Protein AF-A0A7D3WYS9-F1 (afdb_monomer_lite)

Structure (mmCIF, N/CA/C/O backbone):
data_AF-A0A7D3WYS9-F1
#
_entry.id   AF-A0A7D3WYS9-F1
#
loop_
_atom_site.group_PDB
_atom_site.id
_atom_site.type_symbol
_atom_site.label_atom_id
_atom_site.label_alt_id
_atom_site.label_comp_id
_atom_site.label_asym_id
_atom_site.label_entity_id
_atom_site.label_seq_id
_atom_site.pdbx_PDB_ins_code
_atom_site.Cartn_x
_atom_site.Cartn_y
_atom_site.Cartn_z
_atom_site.occupancy
_atom_site.B_iso_or_equiv
_atom_site.auth_seq_id
_atom_site.auth_comp_id
_atom_si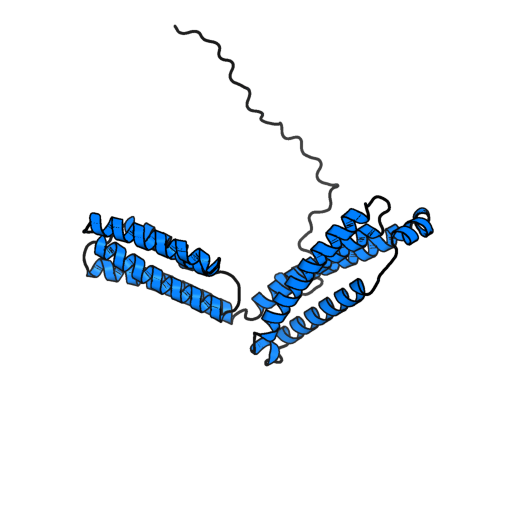te.auth_asym_id
_atom_site.auth_atom_id
_atom_site.pdbx_PDB_model_num
ATOM 1 N N . MET A 1 1 ? 15.168 8.938 -14.460 1.00 71.38 1 MET A N 1
ATOM 2 C CA . MET A 1 1 ? 13.849 9.601 -14.540 1.00 71.38 1 MET A CA 1
ATOM 3 C C . MET A 1 1 ? 12.750 8.656 -15.018 1.00 71.38 1 MET A C 1
ATOM 5 O O . MET A 1 1 ? 11.828 8.431 -14.257 1.00 71.38 1 MET A O 1
ATOM 9 N N . CYS A 1 2 ? 12.819 8.039 -16.205 1.00 79.25 2 CYS A N 1
ATOM 10 C CA . CYS A 1 2 ? 11.715 7.176 -16.672 1.00 79.25 2 CYS A CA 1
ATOM 11 C C . CYS A 1 2 ? 11.430 5.986 -15.733 1.00 79.25 2 CYS A C 1
ATOM 13 O O . CYS A 1 2 ? 10.288 5.744 -15.367 1.00 79.25 2 CYS A O 1
ATOM 15 N N . LEU A 1 3 ? 12.470 5.301 -15.251 1.00 84.12 3 LEU A N 1
ATOM 16 C CA . LEU A 1 3 ? 12.308 4.133 -14.373 1.00 84.12 3 LEU A CA 1
ATOM 17 C C . LEU A 1 3 ? 11.812 4.442 -12.955 1.00 84.12 3 LEU A C 1
ATOM 19 O O . LEU A 1 3 ? 11.277 3.549 -12.304 1.00 84.12 3 LEU A O 1
ATOM 23 N N . SER A 1 4 ? 11.932 5.684 -12.476 1.00 83.31 4 SER A N 1
ATOM 24 C CA . SER A 1 4 ? 11.377 6.041 -11.164 1.00 83.31 4 SER A CA 1
ATOM 25 C C . SER A 1 4 ? 9.852 6.138 -11.187 1.00 83.31 4 SER A C 1
ATOM 27 O O . SER A 1 4 ? 9.223 5.942 -10.158 1.00 83.31 4 SER A O 1
ATOM 29 N N . VAL A 1 5 ? 9.241 6.374 -12.356 1.00 83.06 5 VAL A N 1
ATOM 30 C CA . VAL A 1 5 ? 7.772 6.374 -12.523 1.00 83.06 5 VAL A CA 1
ATOM 31 C C . VAL A 1 5 ? 7.192 4.967 -12.347 1.00 83.06 5 VAL A C 1
ATOM 33 O O . VAL A 1 5 ? 6.062 4.793 -11.902 1.00 83.06 5 VAL A O 1
ATOM 36 N N . THR A 1 6 ? 7.984 3.947 -12.669 1.00 82.75 6 THR A N 1
ATOM 37 C CA . THR A 1 6 ? 7.587 2.536 -12.580 1.00 82.75 6 THR A CA 1
ATOM 38 C C . THR A 1 6 ? 7.886 1.905 -11.233 1.00 82.75 6 THR A C 1
ATOM 40 O O . THR A 1 6 ? 7.489 0.764 -10.982 1.00 82.75 6 THR A O 1
ATOM 43 N N . ASP A 1 7 ? 8.571 2.641 -10.357 1.00 81.06 7 ASP A N 1
ATOM 44 C CA . ASP A 1 7 ? 9.007 2.153 -9.059 1.00 81.06 7 ASP A CA 1
ATOM 45 C C . ASP A 1 7 ? 7.862 2.163 -8.040 1.00 81.06 7 ASP A C 1
ATOM 47 O O . ASP A 1 7 ? 7.784 2.993 -7.138 1.00 81.06 7 ASP A O 1
ATOM 51 N N . THR A 1 8 ? 6.925 1.233 -8.219 1.00 75.56 8 THR A N 1
ATOM 52 C CA . THR A 1 8 ? 5.799 1.044 -7.299 1.00 75.56 8 THR A CA 1
ATOM 53 C C . THR A 1 8 ? 6.162 0.058 -6.184 1.00 75.56 8 THR A C 1
ATOM 55 O O . THR A 1 8 ? 6.783 -0.980 -6.454 1.00 75.56 8 THR A O 1
ATOM 58 N N . PRO A 1 9 ? 5.768 0.331 -4.925 1.00 63.38 9 PRO A N 1
ATOM 59 C CA . PRO A 1 9 ? 6.037 -0.569 -3.810 1.00 63.38 9 PRO A CA 1
ATOM 60 C C . PRO A 1 9 ? 5.310 -1.913 -3.983 1.00 63.38 9 PRO A C 1
ATOM 62 O O . PRO A 1 9 ? 4.203 -1.988 -4.528 1.00 63.38 9 PRO A O 1
ATOM 65 N N . GLY A 1 10 ? 5.950 -2.998 -3.539 1.00 63.25 10 GLY A N 1
ATOM 66 C CA . GLY A 1 10 ? 5.383 -4.348 -3.533 1.00 63.25 10 GLY A CA 1
ATOM 67 C C . GLY A 1 10 ? 6.422 -5.471 -3.587 1.00 63.25 10 GLY A C 1
ATOM 68 O O . GLY A 1 10 ? 7.614 -5.215 -3.399 1.00 63.25 10 GLY A O 1
ATOM 69 N N . PRO A 1 11 ? 5.992 -6.723 -3.849 1.00 64.44 11 PRO A N 1
ATOM 70 C CA . PRO A 1 11 ? 6.875 -7.885 -3.834 1.00 64.44 11 PRO A CA 1
ATOM 71 C C . PRO A 1 11 ? 8.074 -7.718 -4.777 1.00 64.44 11 PRO A C 1
ATOM 73 O O . PRO A 1 11 ? 7.907 -7.367 -5.950 1.00 64.44 11 PRO A O 1
ATOM 76 N N . LEU A 1 12 ? 9.277 -8.028 -4.281 1.00 66.25 12 LEU A N 1
ATOM 77 C CA . LEU A 1 12 ? 10.551 -7.768 -4.971 1.00 66.25 12 LEU A CA 1
ATOM 78 C C . LEU A 1 12 ? 10.608 -8.354 -6.391 1.00 66.25 12 LEU A C 1
ATOM 80 O O . LEU A 1 12 ? 11.158 -7.723 -7.293 1.00 66.25 12 LEU A O 1
ATOM 84 N N . LEU A 1 13 ? 10.012 -9.532 -6.611 1.00 69.94 13 LEU A N 1
ATOM 85 C CA . LEU A 1 13 ? 10.003 -10.190 -7.921 1.00 69.94 13 LEU A CA 1
ATOM 86 C C . LEU A 1 13 ? 9.211 -9.385 -8.965 1.00 69.94 13 LEU A C 1
ATOM 88 O O . LEU A 1 13 ? 9.696 -9.149 -10.070 1.00 69.94 13 LEU A O 1
ATOM 92 N N . HIS A 1 14 ? 8.015 -8.924 -8.597 1.00 75.38 14 HIS A N 1
ATOM 93 C CA . HIS A 1 14 ? 7.145 -8.151 -9.484 1.00 75.38 14 HIS A CA 1
ATOM 94 C C . HIS A 1 14 ? 7.719 -6.755 -9.743 1.00 75.38 14 HIS A C 1
ATOM 96 O O . HIS A 1 14 ? 7.689 -6.286 -10.879 1.00 75.38 14 HIS A O 1
ATOM 102 N N . ARG A 1 15 ? 8.313 -6.130 -8.717 1.00 80.38 15 ARG A N 1
ATOM 103 C CA . ARG A 1 15 ? 9.035 -4.856 -8.844 1.00 80.38 15 ARG A CA 1
ATOM 104 C C . ARG A 1 15 ? 10.208 -4.975 -9.822 1.00 80.38 15 ARG A C 1
ATOM 106 O O . ARG A 1 15 ? 10.327 -4.169 -10.739 1.00 80.38 15 ARG A O 1
ATOM 113 N N . ARG A 1 16 ? 11.033 -6.022 -9.684 1.00 82.88 16 ARG A N 1
ATOM 114 C CA . ARG A 1 16 ? 12.160 -6.287 -10.595 1.00 82.88 16 ARG A CA 1
ATOM 115 C C . ARG A 1 16 ? 11.689 -6.502 -12.031 1.00 82.88 16 ARG A C 1
ATOM 117 O O . ARG A 1 16 ? 12.270 -5.924 -12.943 1.00 82.88 16 ARG A O 1
ATOM 124 N N . ASN A 1 17 ? 10.655 -7.318 -12.233 1.00 86.50 17 ASN A N 1
ATOM 125 C CA . ASN A 1 17 ? 10.152 -7.618 -13.571 1.00 86.50 17 ASN A CA 1
ATOM 126 C C . ASN A 1 17 ? 9.570 -6.367 -14.251 1.00 86.50 17 ASN A C 1
ATOM 128 O O . ASN A 1 17 ? 9.851 -6.142 -15.423 1.00 86.50 17 ASN A O 1
ATOM 132 N N . GLY A 1 18 ? 8.839 -5.520 -13.517 1.00 86.81 18 GLY A N 1
ATOM 133 C CA . GLY A 1 18 ? 8.328 -4.247 -14.038 1.00 86.81 18 GLY A CA 1
ATOM 134 C C . GLY A 1 18 ? 9.442 -3.272 -14.429 1.00 86.81 18 GLY A C 1
ATOM 135 O O . GLY A 1 18 ? 9.420 -2.716 -15.527 1.00 86.81 18 GLY A O 1
ATOM 136 N N . LEU A 1 19 ? 10.466 -3.115 -13.583 1.00 89.62 19 LEU A N 1
ATOM 137 C CA . LEU A 1 19 ? 11.618 -2.258 -13.887 1.00 89.62 19 LEU A CA 1
ATOM 138 C C . LEU A 1 19 ? 12.425 -2.779 -15.089 1.00 89.62 19 LEU A C 1
ATOM 140 O O . LEU A 1 19 ? 12.815 -1.993 -15.949 1.00 89.62 19 LEU A O 1
ATOM 144 N N . LEU A 1 20 ? 12.636 -4.096 -15.194 1.00 90.56 20 LEU A N 1
ATOM 145 C CA . LEU A 1 20 ? 13.302 -4.706 -16.351 1.00 90.56 20 LEU A CA 1
ATOM 146 C C . LEU A 1 20 ? 12.496 -4.519 -17.640 1.00 90.56 20 LEU A C 1
ATOM 148 O O . LEU A 1 20 ? 13.064 -4.124 -18.656 1.00 90.56 20 LEU A O 1
ATOM 152 N N . ALA A 1 21 ? 11.181 -4.751 -17.599 1.00 90.88 21 ALA A N 1
ATOM 153 C CA . ALA A 1 21 ? 10.304 -4.540 -18.748 1.00 90.88 21 ALA A CA 1
ATOM 154 C C . ALA A 1 21 ? 10.347 -3.079 -19.222 1.00 90.88 21 ALA A C 1
ATOM 156 O O . ALA A 1 21 ? 10.492 -2.820 -20.413 1.00 90.88 21 ALA A O 1
ATOM 157 N N . THR A 1 22 ? 10.313 -2.128 -18.287 1.00 91.56 22 THR A N 1
ATOM 158 C CA . THR A 1 22 ? 10.433 -0.692 -18.585 1.00 91.56 22 THR A CA 1
ATOM 159 C C . THR A 1 22 ? 11.770 -0.354 -19.220 1.00 91.56 22 THR A C 1
ATOM 161 O O . THR A 1 22 ? 11.815 0.391 -20.192 1.00 91.56 22 THR A O 1
ATOM 164 N N . LEU A 1 23 ? 12.867 -0.902 -18.695 1.00 92.88 23 LEU A N 1
ATOM 165 C CA . LEU A 1 23 ? 14.201 -0.662 -19.234 1.00 92.88 23 LEU A CA 1
ATOM 166 C C . LEU A 1 23 ? 14.299 -1.123 -20.695 1.00 92.88 23 LEU A C 1
ATOM 168 O O . LEU A 1 23 ? 14.790 -0.379 -21.544 1.00 92.88 23 LEU A O 1
ATOM 172 N N . VAL A 1 24 ? 13.786 -2.322 -20.986 1.00 93.62 24 VAL A N 1
ATOM 173 C CA . VAL A 1 24 ? 13.759 -2.886 -22.342 1.00 93.62 24 VAL A CA 1
ATOM 174 C C . VAL A 1 24 ? 12.861 -2.059 -23.260 1.00 93.62 24 VAL A C 1
ATOM 176 O O . VAL A 1 24 ? 13.280 -1.705 -24.358 1.00 93.62 24 VAL A O 1
ATOM 179 N N . LEU A 1 25 ? 11.654 -1.702 -22.816 1.00 93.06 25 LEU A N 1
ATOM 180 C CA . LEU A 1 25 ? 10.710 -0.927 -23.622 1.00 93.06 25 LEU A CA 1
ATOM 181 C C . LEU A 1 25 ? 11.201 0.496 -23.899 1.00 93.06 25 LEU A C 1
ATOM 183 O O . LEU A 1 25 ? 11.079 0.958 -25.028 1.00 93.06 25 LEU A O 1
ATOM 187 N N . VAL A 1 26 ? 11.816 1.172 -22.926 1.00 91.94 26 VAL A N 1
ATOM 188 C CA . VAL A 1 26 ? 12.449 2.486 -23.131 1.00 91.94 26 VAL A CA 1
ATOM 189 C C . VAL A 1 26 ? 13.604 2.373 -24.125 1.00 91.94 26 VAL A C 1
ATOM 191 O O . VAL A 1 26 ? 13.707 3.192 -25.037 1.00 91.94 26 VAL A O 1
ATOM 194 N N . PHE A 1 27 ? 14.461 1.357 -23.999 1.00 92.50 27 PHE A N 1
ATOM 195 C CA . PHE A 1 27 ? 15.561 1.146 -24.942 1.00 92.50 27 PHE A CA 1
ATOM 196 C C . PHE A 1 27 ? 15.045 0.919 -26.369 1.00 92.50 27 PHE A C 1
ATOM 198 O O . PHE A 1 27 ? 15.462 1.618 -27.289 1.00 92.50 27 PHE A O 1
ATOM 205 N N . LEU A 1 28 ? 14.091 0.002 -26.547 1.00 93.44 28 LEU A N 1
ATOM 206 C CA . LEU A 1 28 ? 13.502 -0.298 -27.853 1.00 93.44 28 LEU A CA 1
ATOM 207 C C . LEU A 1 28 ? 12.729 0.894 -28.421 1.00 93.44 28 LEU A C 1
ATOM 209 O O . LEU A 1 28 ? 12.886 1.217 -29.593 1.00 93.44 28 LEU A O 1
ATOM 213 N N . GLY A 1 29 ? 11.930 1.570 -27.595 1.00 91.31 29 GLY A N 1
ATOM 214 C CA . GLY A 1 29 ? 11.143 2.732 -27.991 1.00 91.31 29 GLY A CA 1
ATOM 215 C C . GLY A 1 29 ? 12.026 3.879 -28.470 1.00 91.31 29 GLY A C 1
ATOM 216 O O . GLY A 1 29 ? 11.778 4.425 -29.538 1.00 91.31 29 GLY A O 1
ATOM 217 N N . THR A 1 30 ? 13.092 4.201 -27.733 1.00 90.69 30 THR A N 1
ATOM 218 C CA . THR A 1 30 ? 14.031 5.274 -28.108 1.00 90.69 30 THR A CA 1
ATOM 219 C C . THR A 1 30 ? 14.892 4.911 -29.317 1.00 90.69 30 THR A C 1
ATOM 221 O O . THR A 1 30 ? 15.172 5.778 -30.145 1.00 90.69 30 THR A O 1
ATOM 224 N N . LEU A 1 31 ? 15.286 3.641 -29.458 1.00 91.38 31 LEU A N 1
ATOM 225 C CA . LEU A 1 31 ? 16.009 3.151 -30.632 1.00 91.38 31 LEU A CA 1
ATOM 226 C C . LEU A 1 31 ? 15.131 3.236 -31.887 1.00 91.38 31 LEU A C 1
ATOM 228 O O . LEU A 1 31 ? 15.566 3.749 -32.916 1.00 91.38 31 LEU A O 1
ATOM 232 N N . LEU A 1 32 ? 13.880 2.779 -31.785 1.00 91.25 32 LEU A N 1
ATOM 233 C CA . LEU A 1 32 ? 12.919 2.777 -32.881 1.00 91.25 32 LEU A CA 1
ATOM 234 C C . LEU A 1 32 ? 12.551 4.206 -33.301 1.00 91.25 32 LEU A C 1
ATOM 236 O O . LEU A 1 32 ? 12.623 4.526 -34.484 1.00 91.25 32 LEU A O 1
ATOM 240 N N . THR A 1 33 ? 12.231 5.099 -32.359 1.00 89.75 33 THR A N 1
ATOM 241 C CA . THR A 1 33 ? 11.913 6.499 -32.693 1.00 89.75 33 THR A CA 1
ATOM 242 C C . THR A 1 33 ? 13.098 7.234 -33.300 1.00 89.75 33 THR A C 1
ATOM 244 O O . THR A 1 33 ? 12.918 7.968 -34.269 1.00 89.75 33 THR A O 1
ATOM 247 N N . SER A 1 34 ? 14.310 7.012 -32.788 1.00 88.12 34 SER A N 1
ATOM 248 C CA . SER A 1 34 ? 15.524 7.618 -33.345 1.00 88.12 34 SER A CA 1
ATOM 249 C C . SER A 1 34 ? 15.842 7.086 -34.742 1.00 88.12 34 SER A C 1
ATOM 251 O O . SER A 1 34 ? 16.278 7.846 -35.603 1.00 88.12 34 SER A O 1
ATOM 253 N N . TRP A 1 35 ? 15.598 5.797 -34.998 1.00 88.69 35 TRP A N 1
ATOM 254 C CA . TRP A 1 35 ? 15.808 5.205 -36.318 1.00 88.69 35 TRP A CA 1
ATOM 255 C C . TRP A 1 35 ? 14.795 5.709 -37.351 1.00 88.69 35 TRP A C 1
ATOM 257 O O . TRP A 1 35 ? 15.167 5.975 -38.492 1.00 88.69 35 TRP A O 1
ATOM 267 N N . LEU A 1 36 ? 13.536 5.905 -36.948 1.00 90.00 36 LEU A N 1
ATOM 268 C CA . LEU A 1 36 ? 12.490 6.454 -37.812 1.00 90.00 36 LEU A CA 1
ATOM 269 C C . LEU A 1 36 ? 12.520 7.985 -37.922 1.00 90.00 36 LEU A C 1
ATOM 271 O O . LEU A 1 36 ? 11.830 8.531 -38.783 1.00 90.00 36 LEU A O 1
ATOM 275 N N . ALA A 1 37 ? 13.324 8.684 -37.114 1.00 86.00 37 ALA A N 1
ATOM 276 C CA . ALA A 1 37 ? 13.418 10.146 -37.108 1.00 86.00 37 ALA A CA 1
ATOM 277 C C . ALA A 1 37 ? 13.627 10.793 -38.501 1.00 86.00 37 ALA A C 1
ATOM 279 O O . ALA A 1 37 ? 13.010 11.830 -38.761 1.00 86.00 37 ALA A O 1
ATOM 280 N N . PRO A 1 38 ? 14.410 10.209 -39.436 1.00 86.44 38 PRO A N 1
ATOM 281 C CA . PRO A 1 38 ? 14.555 10.747 -40.792 1.00 86.44 38 PRO A CA 1
ATOM 282 C C . PRO A 1 38 ? 13.271 10.671 -41.641 1.00 86.44 38 PRO A C 1
ATOM 284 O O . PRO A 1 38 ? 13.095 11.460 -42.570 1.00 86.44 38 PRO A O 1
ATOM 287 N N . HIS A 1 39 ? 12.358 9.741 -41.342 1.00 89.31 39 HIS A N 1
ATOM 288 C CA . HIS A 1 39 ? 11.169 9.441 -42.144 1.00 89.31 39 HIS A CA 1
ATOM 289 C C . HIS A 1 39 ? 9.881 9.914 -41.450 1.00 89.31 39 HIS A C 1
ATOM 291 O O . HIS A 1 39 ? 9.192 9.143 -40.787 1.00 89.31 39 HIS A O 1
ATOM 297 N N . ARG A 1 40 ? 9.507 11.184 -41.656 1.00 88.44 40 ARG A N 1
ATOM 298 C CA . ARG A 1 40 ? 8.373 11.851 -40.971 1.00 88.44 40 ARG A CA 1
ATOM 299 C C . ARG A 1 40 ? 7.042 11.091 -40.997 1.00 88.44 40 ARG A C 1
ATOM 301 O O . ARG A 1 40 ? 6.361 11.054 -39.978 1.00 88.44 40 ARG A O 1
ATOM 308 N N . PHE A 1 41 ? 6.679 10.476 -42.123 1.00 93.06 41 PHE A N 1
ATOM 309 C CA . PHE A 1 41 ? 5.428 9.715 -42.228 1.00 93.06 41 PHE A CA 1
ATOM 310 C C . PHE A 1 41 ? 5.444 8.458 -41.345 1.00 93.06 41 PHE A C 1
ATOM 312 O O . PHE A 1 41 ? 4.558 8.263 -40.513 1.00 93.06 41 PHE A O 1
ATOM 319 N N . TRP A 1 42 ? 6.494 7.641 -41.471 1.00 91.62 42 TRP A N 1
ATOM 320 C CA . TRP A 1 42 ? 6.666 6.425 -40.675 1.00 91.62 42 TRP A CA 1
ATOM 321 C C . TRP A 1 42 ? 6.823 6.728 -39.185 1.00 91.62 42 TRP A C 1
ATOM 323 O O . TRP A 1 42 ? 6.278 6.005 -38.354 1.00 91.62 42 TRP A O 1
ATOM 333 N N . LEU A 1 43 ? 7.514 7.817 -38.842 1.00 90.81 43 LEU A N 1
ATOM 334 C CA . LEU A 1 43 ? 7.656 8.282 -37.466 1.00 90.81 43 LEU A CA 1
ATOM 335 C C . LEU A 1 43 ? 6.296 8.604 -36.836 1.00 90.81 43 LEU A C 1
ATOM 337 O O . LEU A 1 43 ? 6.025 8.158 -35.725 1.00 90.81 43 LEU A O 1
ATOM 341 N N . GLY A 1 44 ? 5.431 9.336 -37.547 1.00 91.81 44 GLY A N 1
ATOM 342 C CA . GLY A 1 44 ? 4.081 9.648 -37.074 1.00 91.81 44 GLY A CA 1
ATOM 343 C C . GLY A 1 44 ? 3.254 8.387 -36.825 1.00 91.81 44 GLY A C 1
ATOM 344 O O . GLY A 1 44 ? 2.666 8.235 -35.755 1.00 91.81 44 GLY A O 1
ATOM 345 N N . LEU A 1 45 ? 3.288 7.438 -37.767 1.00 94.44 45 LEU A N 1
ATOM 346 C CA . LEU A 1 45 ? 2.590 6.159 -37.625 1.00 94.44 45 LEU A CA 1
ATOM 347 C C . LEU A 1 45 ? 3.108 5.351 -36.425 1.00 94.44 45 LEU A C 1
ATOM 349 O O . LEU A 1 45 ? 2.314 4.826 -35.645 1.00 94.44 45 LEU A O 1
ATOM 353 N N . ALA A 1 46 ? 4.429 5.290 -36.244 1.00 92.56 46 ALA A N 1
ATOM 354 C CA . ALA A 1 46 ? 5.046 4.600 -35.118 1.00 92.56 46 ALA A CA 1
ATOM 355 C C . ALA A 1 46 ? 4.698 5.258 -33.777 1.00 92.56 46 ALA A C 1
ATOM 357 O O . ALA A 1 46 ? 4.374 4.549 -32.829 1.00 92.56 46 ALA A O 1
ATOM 358 N N . ILE A 1 47 ? 4.699 6.592 -33.687 1.00 93.38 47 ILE A N 1
ATOM 359 C CA . ILE A 1 47 ? 4.292 7.307 -32.469 1.00 93.38 47 ILE A CA 1
ATOM 360 C C . ILE A 1 47 ? 2.824 7.021 -32.149 1.00 93.38 47 ILE A C 1
ATOM 362 O O . ILE A 1 47 ? 2.522 6.718 -30.996 1.00 93.38 47 ILE A O 1
ATOM 366 N N . CYS A 1 48 ? 1.922 7.062 -33.134 1.00 94.94 48 CYS A N 1
ATOM 367 C CA . CYS A 1 48 ? 0.509 6.743 -32.922 1.00 94.94 48 CYS A CA 1
ATOM 368 C C . CYS A 1 48 ? 0.322 5.300 -32.435 1.00 94.94 48 CYS A C 1
ATOM 370 O O . CYS A 1 48 ? -0.349 5.077 -31.428 1.00 94.94 48 CYS A O 1
ATOM 372 N N . GLY A 1 49 ? 0.953 4.333 -33.108 1.00 95.31 49 GLY A N 1
ATOM 373 C CA . GLY A 1 49 ? 0.855 2.915 -32.758 1.00 95.31 49 GLY A CA 1
ATOM 374 C C . GLY A 1 49 ? 1.449 2.594 -31.385 1.00 95.31 49 GLY A C 1
ATOM 375 O O . GLY A 1 49 ? 0.806 1.931 -30.572 1.00 95.31 49 GLY A O 1
ATOM 376 N N . LEU A 1 50 ? 2.647 3.106 -31.089 1.00 94.50 50 LEU A N 1
ATOM 377 C CA . LEU A 1 50 ? 3.309 2.907 -29.798 1.00 94.50 50 LEU A CA 1
ATOM 378 C C . LEU A 1 50 ? 2.582 3.632 -28.668 1.00 94.50 50 LEU A C 1
ATOM 380 O O . LEU A 1 50 ? 2.437 3.053 -27.600 1.00 94.50 50 LEU A O 1
ATOM 384 N N . SER A 1 51 ? 2.082 4.852 -28.888 1.00 94.56 51 SER A N 1
ATOM 385 C CA . SER A 1 51 ? 1.283 5.569 -27.882 1.00 94.56 51 SER A CA 1
ATOM 386 C C . SER A 1 51 ? 0.023 4.796 -27.534 1.00 94.56 51 SER A C 1
ATOM 388 O O . SER A 1 51 ? -0.221 4.529 -26.363 1.00 94.56 51 SER A O 1
ATOM 390 N N . PHE A 1 52 ? -0.723 4.346 -28.542 1.00 96.31 52 PHE A N 1
ATOM 391 C CA . PHE A 1 52 ? -1.911 3.531 -28.322 1.00 96.31 52 PHE A CA 1
ATOM 392 C C . PHE A 1 52 ? -1.587 2.224 -27.580 1.00 96.31 52 PHE A C 1
ATOM 394 O O . PHE A 1 52 ? -2.210 1.919 -26.562 1.00 96.31 52 PHE A O 1
ATOM 401 N N . GLY A 1 53 ? -0.576 1.479 -28.040 1.00 95.31 53 GLY A N 1
ATOM 402 C CA . GLY A 1 53 ? -0.181 0.205 -27.436 1.00 95.31 53 GLY A CA 1
ATOM 403 C C . GLY A 1 53 ? 0.344 0.346 -26.003 1.00 95.31 53 GLY A C 1
ATOM 404 O O . GLY A 1 53 ? -0.035 -0.428 -25.126 1.00 95.31 53 GLY A O 1
ATOM 405 N N . LEU A 1 54 ? 1.174 1.358 -25.739 1.00 93.56 54 LEU A N 1
ATOM 406 C CA . LEU A 1 54 ? 1.726 1.617 -24.409 1.00 93.56 54 LEU A CA 1
ATOM 407 C C . LEU A 1 54 ? 0.658 2.139 -23.442 1.00 93.56 54 LEU A C 1
ATOM 409 O O . LEU A 1 54 ? 0.697 1.786 -22.268 1.00 93.56 54 LEU A O 1
ATOM 413 N N . THR A 1 55 ? -0.326 2.917 -23.902 1.00 94.50 55 THR A N 1
ATOM 414 C CA . THR A 1 55 ? -1.468 3.318 -23.063 1.00 94.50 55 THR A CA 1
ATOM 415 C C . THR A 1 55 ? -2.402 2.141 -22.769 1.00 94.50 55 THR A C 1
ATOM 417 O O . THR A 1 55 ? -2.903 2.032 -21.649 1.00 94.50 55 THR A O 1
ATOM 420 N N . MET A 1 56 ? -2.576 1.206 -23.711 1.00 95.56 56 MET A N 1
ATOM 421 C CA . MET A 1 56 ? -3.336 -0.033 -23.485 1.00 95.56 56 MET A CA 1
ATOM 422 C C . MET A 1 56 ? -2.752 -0.910 -22.372 1.00 95.56 56 MET A C 1
ATOM 424 O O . MET A 1 56 ? -3.493 -1.680 -21.761 1.00 95.56 56 MET A O 1
ATOM 428 N N . LEU A 1 57 ? -1.467 -0.746 -22.018 1.00 92.19 57 LEU A N 1
ATOM 429 C CA . LEU A 1 57 ? -0.871 -1.463 -20.888 1.00 92.19 57 LEU A CA 1
ATOM 430 C C . LEU A 1 57 ? -1.602 -1.222 -19.557 1.00 92.19 57 LEU A C 1
ATOM 432 O O . LEU A 1 57 ? -1.554 -2.076 -18.673 1.00 92.19 57 LEU A O 1
ATOM 436 N N . LEU A 1 58 ? -2.311 -0.098 -19.418 1.00 92.50 58 LEU A N 1
ATOM 437 C CA . LEU A 1 58 ? -3.084 0.232 -18.221 1.00 92.50 58 LEU A CA 1
ATOM 438 C C . LEU A 1 58 ? -4.201 -0.786 -17.920 1.00 92.50 58 LEU A C 1
ATOM 440 O O . LEU A 1 58 ? -4.552 -0.964 -16.755 1.00 92.50 58 LEU A O 1
ATOM 444 N N . VAL A 1 59 ? -4.717 -1.492 -18.934 1.00 94.88 59 VAL A N 1
ATOM 445 C CA . VAL A 1 59 ? -5.772 -2.513 -18.778 1.00 94.88 59 VAL A CA 1
ATOM 446 C C . VAL A 1 59 ? -5.309 -3.691 -17.914 1.00 94.88 59 VAL A C 1
ATOM 448 O O . VAL A 1 59 ? -6.099 -4.238 -17.151 1.00 94.88 59 VAL A O 1
ATOM 451 N N . TRP A 1 60 ? -4.019 -4.044 -17.952 1.00 88.00 60 TRP A N 1
ATOM 452 C CA . TRP A 1 60 ? -3.442 -5.092 -17.093 1.00 88.00 60 TRP A CA 1
ATOM 453 C C . TRP A 1 60 ? -3.083 -4.598 -15.681 1.00 88.00 60 TRP A C 1
ATOM 455 O O . TRP A 1 60 ? -2.427 -5.303 -14.913 1.00 88.00 60 TRP A O 1
ATOM 465 N N . GLY A 1 61 ? -3.512 -3.386 -15.323 1.00 88.44 61 GLY A N 1
ATOM 466 C CA . GLY A 1 61 ? -3.372 -2.799 -13.998 1.00 88.44 61 GLY A CA 1
ATOM 467 C C . GLY A 1 61 ? -2.396 -1.626 -13.946 1.00 88.44 61 GLY A C 1
ATOM 468 O O . GLY A 1 61 ? -1.592 -1.383 -14.849 1.00 88.44 61 GLY A O 1
ATOM 469 N N . ALA A 1 62 ? -2.433 -0.902 -12.824 1.00 86.00 62 ALA A N 1
ATOM 470 C CA . ALA A 1 62 ? -1.686 0.343 -12.632 1.00 86.00 62 ALA A CA 1
ATOM 471 C C . ALA A 1 62 ? -0.163 0.190 -12.824 1.00 86.00 62 ALA A C 1
ATOM 473 O O . ALA A 1 62 ? 0.497 1.104 -13.316 1.00 86.00 62 ALA A O 1
ATOM 474 N N . ARG A 1 63 ? 0.399 -0.980 -12.483 1.00 85.06 63 ARG A N 1
ATOM 475 C CA . ARG A 1 63 ? 1.828 -1.272 -12.687 1.00 85.06 63 ARG A CA 1
ATOM 476 C C . ARG A 1 63 ? 2.204 -1.400 -14.156 1.00 85.06 63 ARG A C 1
ATOM 478 O O . ARG A 1 63 ? 3.232 -0.876 -14.555 1.00 85.06 63 ARG A O 1
ATOM 485 N N . ALA A 1 64 ? 1.402 -2.096 -14.956 1.00 88.94 64 ALA A N 1
ATOM 486 C CA . ALA A 1 64 ? 1.655 -2.195 -16.390 1.00 88.94 64 ALA A CA 1
ATOM 487 C C . ALA A 1 64 ? 1.445 -0.827 -17.065 1.00 88.94 64 ALA A C 1
ATOM 489 O O . ALA A 1 64 ? 2.249 -0.419 -17.902 1.00 88.94 64 ALA A O 1
ATOM 490 N N . GLY A 1 65 ? 0.448 -0.060 -16.615 1.00 91.62 65 GLY A N 1
ATOM 491 C CA . GLY A 1 65 ? 0.233 1.316 -17.063 1.00 91.62 65 GLY A CA 1
ATOM 492 C C . GLY A 1 65 ? 1.426 2.246 -16.811 1.00 91.62 65 GLY A C 1
ATOM 493 O O . GLY A 1 65 ? 1.810 3.001 -17.703 1.00 91.62 65 GLY A O 1
ATOM 494 N N . SER A 1 66 ? 2.071 2.174 -15.639 1.00 91.19 66 SER A N 1
ATOM 495 C CA . SER A 1 66 ? 3.242 3.017 -15.353 1.00 91.19 66 SER A CA 1
ATOM 496 C C . SER A 1 66 ? 4.436 2.692 -16.258 1.00 91.19 66 SER A C 1
ATOM 498 O O . SER A 1 66 ? 5.156 3.611 -16.655 1.00 91.19 66 SER A O 1
ATOM 500 N N . VAL A 1 67 ? 4.612 1.420 -16.646 1.00 93.25 67 VAL A N 1
ATOM 501 C CA . VAL A 1 67 ? 5.624 0.973 -17.627 1.00 93.25 67 VAL A CA 1
ATOM 502 C C . VAL A 1 67 ? 5.401 1.651 -18.979 1.00 93.25 67 VAL A C 1
ATOM 504 O O . VAL A 1 67 ? 6.347 2.168 -19.585 1.00 93.25 67 VAL A O 1
ATOM 507 N N . GLY A 1 68 ? 4.144 1.703 -19.426 1.00 93.12 68 GLY A N 1
ATOM 508 C CA . GLY A 1 68 ? 3.742 2.410 -20.640 1.00 93.12 68 GLY A CA 1
ATOM 509 C C . GLY A 1 68 ? 4.074 3.900 -20.581 1.00 93.12 68 GLY A C 1
ATOM 510 O O . GLY A 1 68 ? 4.802 4.410 -21.435 1.00 93.12 68 GLY A O 1
ATOM 511 N N . SER A 1 69 ? 3.630 4.587 -19.526 1.00 92.94 69 SER A N 1
ATOM 512 C CA . SER A 1 69 ? 3.872 6.024 -19.327 1.00 92.94 69 SER A CA 1
ATOM 513 C C . SER A 1 69 ? 5.361 6.382 -19.265 1.00 92.94 69 SER A C 1
ATOM 515 O O . SER A 1 69 ? 5.789 7.369 -19.865 1.00 92.94 69 SER A O 1
ATOM 517 N N . ALA A 1 70 ? 6.178 5.571 -18.588 1.00 92.38 70 ALA A N 1
ATOM 518 C CA . ALA A 1 70 ? 7.627 5.763 -18.529 1.00 92.38 70 ALA A CA 1
ATOM 519 C C . ALA A 1 70 ? 8.304 5.602 -19.897 1.00 92.38 70 ALA A C 1
ATOM 521 O O . ALA A 1 70 ? 9.234 6.346 -20.224 1.00 92.38 70 ALA A O 1
ATOM 522 N N . THR A 1 71 ? 7.825 4.652 -20.703 1.00 93.31 71 THR A N 1
ATOM 523 C CA . THR A 1 71 ? 8.317 4.424 -22.067 1.00 93.31 71 THR A CA 1
ATOM 524 C C . THR A 1 71 ? 7.983 5.604 -22.974 1.00 93.31 71 THR A C 1
ATOM 526 O O . THR A 1 71 ? 8.863 6.105 -23.675 1.00 93.31 71 THR A O 1
ATOM 529 N N . LEU A 1 72 ? 6.751 6.114 -22.894 1.00 93.06 72 LEU A N 1
ATOM 530 C CA . LEU A 1 72 ? 6.324 7.299 -23.641 1.00 93.06 72 LEU A CA 1
ATOM 531 C C . LEU A 1 72 ? 7.134 8.537 -23.265 1.00 93.06 72 LEU A C 1
ATOM 533 O O . LEU A 1 72 ? 7.587 9.259 -24.150 1.00 93.06 72 LEU A O 1
ATOM 537 N N . LEU A 1 73 ? 7.394 8.746 -21.972 1.00 92.56 73 LEU A N 1
ATOM 538 C CA . LEU A 1 73 ? 8.263 9.830 -21.519 1.00 92.56 73 LEU A CA 1
ATOM 539 C C . LEU A 1 73 ? 9.664 9.718 -22.136 1.00 92.56 73 LEU A C 1
ATOM 541 O O . LEU A 1 73 ? 10.196 10.709 -22.627 1.00 92.56 73 LEU A O 1
ATOM 545 N N . GLY A 1 74 ? 10.245 8.513 -22.161 1.00 89.94 74 GLY A N 1
ATOM 546 C CA . GLY A 1 74 ? 11.530 8.264 -22.817 1.00 89.94 74 GLY A CA 1
ATOM 547 C C . GLY A 1 74 ? 11.509 8.631 -24.303 1.00 89.94 74 GLY A C 1
ATOM 548 O O . GLY A 1 74 ? 12.384 9.358 -24.766 1.00 89.94 74 GLY A O 1
ATOM 549 N N . MET A 1 75 ? 10.476 8.201 -25.032 1.00 91.69 75 MET A N 1
ATOM 550 C CA . MET A 1 75 ? 10.306 8.532 -26.451 1.00 91.69 75 MET A CA 1
ATOM 551 C C . MET A 1 75 ? 10.191 10.041 -26.691 1.00 91.69 75 MET A C 1
ATOM 553 O O . MET A 1 75 ? 10.845 10.556 -27.596 1.00 91.69 75 MET A O 1
ATOM 557 N N . VAL A 1 76 ? 9.396 10.753 -25.885 1.00 90.94 76 VAL A N 1
ATOM 558 C CA . VAL A 1 76 ? 9.227 12.212 -25.991 1.00 90.94 76 VAL A CA 1
ATOM 559 C C . VAL A 1 76 ? 10.552 12.937 -25.747 1.00 90.94 76 VAL A C 1
ATOM 561 O O . VAL A 1 76 ? 10.901 13.844 -26.501 1.00 90.94 76 VAL A O 1
ATOM 564 N N . LEU A 1 77 ? 11.324 12.513 -24.739 1.00 89.69 77 LEU A N 1
ATOM 565 C CA . LEU A 1 77 ? 12.636 13.097 -24.441 1.00 89.69 77 LEU A CA 1
ATOM 566 C C . LEU A 1 77 ? 13.638 12.878 -25.580 1.00 89.69 77 LEU A C 1
ATOM 568 O O . LEU A 1 77 ? 14.367 13.801 -25.938 1.00 89.69 77 LEU A O 1
ATOM 572 N N . THR A 1 78 ? 13.650 11.689 -26.181 1.00 89.06 78 THR A N 1
ATOM 573 C CA . THR A 1 78 ? 14.504 11.399 -27.340 1.00 89.06 78 THR A CA 1
ATOM 574 C C . THR A 1 78 ? 14.071 12.182 -28.578 1.00 89.06 78 THR A C 1
ATOM 576 O O . THR A 1 78 ? 14.920 12.654 -29.328 1.00 89.06 78 THR A O 1
ATOM 579 N N . LEU A 1 79 ? 12.768 12.387 -28.784 1.00 88.62 79 LEU A N 1
ATOM 580 C CA . LEU A 1 79 ? 12.266 13.166 -29.917 1.00 88.62 79 LEU A CA 1
ATOM 581 C C . LEU A 1 79 ? 12.650 14.650 -29.821 1.00 88.62 79 LEU A C 1
ATOM 583 O O . LEU A 1 79 ? 12.887 15.284 -30.847 1.00 88.62 79 LEU A O 1
ATOM 587 N N . ALA A 1 80 ? 12.755 15.192 -28.603 1.00 86.88 80 ALA A N 1
ATOM 588 C CA . ALA A 1 80 ? 13.197 16.567 -28.383 1.00 86.88 80 ALA A CA 1
ATOM 589 C C . ALA A 1 80 ? 14.635 16.817 -28.879 1.00 86.88 80 ALA A C 1
ATOM 591 O O . ALA A 1 80 ? 14.938 17.919 -29.326 1.00 86.88 80 ALA A O 1
ATOM 592 N N . HIS A 1 81 ? 15.508 15.805 -28.821 1.00 81.12 81 HIS A N 1
ATOM 593 C CA . HIS A 1 81 ? 16.890 15.874 -29.304 1.00 81.12 81 HIS A CA 1
ATOM 594 C C . HIS A 1 81 ? 17.245 14.602 -30.080 1.00 81.12 81 HIS A C 1
ATOM 596 O O . HIS A 1 81 ? 17.970 13.740 -29.583 1.00 81.12 81 HIS A O 1
ATOM 602 N N . ALA A 1 82 ? 16.728 14.486 -31.306 1.00 79.62 82 ALA A N 1
ATOM 603 C CA . ALA A 1 82 ? 16.945 13.307 -32.136 1.00 79.62 82 ALA A CA 1
ATOM 604 C C . ALA A 1 82 ? 18.423 13.201 -32.586 1.00 79.62 82 ALA A C 1
ATOM 606 O O . ALA A 1 82 ? 18.898 14.070 -33.326 1.00 79.62 82 ALA A O 1
ATOM 607 N N . PRO A 1 83 ? 19.168 12.157 -32.174 1.00 79.44 83 PRO A N 1
ATOM 608 C CA . PRO A 1 83 ? 20.549 11.967 -32.602 1.00 79.44 83 PRO A CA 1
ATOM 609 C C . PRO A 1 83 ? 20.615 11.631 -34.098 1.00 79.44 83 PRO A C 1
ATOM 611 O O . PRO A 1 83 ? 19.848 10.812 -34.602 1.00 79.44 83 PRO A O 1
ATOM 614 N N . VAL A 1 84 ? 21.568 12.235 -34.812 1.00 78.50 84 VAL A N 1
ATOM 615 C CA . VAL A 1 84 ? 21.747 12.029 -36.257 1.00 78.50 84 VAL A CA 1
ATOM 616 C C . VAL A 1 84 ? 22.919 11.077 -36.507 1.00 78.50 84 VAL A C 1
ATOM 618 O O . VAL A 1 84 ? 24.037 11.315 -36.053 1.00 78.50 84 VAL A O 1
ATOM 621 N N . GLY A 1 85 ? 22.663 9.998 -37.251 1.00 84.81 85 GLY A N 1
ATOM 622 C CA . GLY A 1 85 ? 23.654 8.980 -37.615 1.00 84.81 85 GLY A CA 1
ATOM 623 C C . GLY A 1 85 ? 23.597 7.720 -36.743 1.00 84.81 85 GLY A C 1
ATOM 624 O O . GLY A 1 85 ? 23.431 7.786 -35.528 1.00 84.81 85 GLY A O 1
ATOM 625 N N . TRP A 1 86 ? 23.778 6.550 -37.367 1.00 82.44 86 TRP A N 1
ATOM 626 C CA . TRP A 1 86 ? 23.586 5.234 -36.732 1.00 82.44 86 TRP A CA 1
ATOM 627 C C . TRP A 1 86 ? 24.358 5.056 -35.416 1.00 82.44 86 TRP A C 1
ATOM 629 O O . TRP A 1 86 ? 23.796 4.627 -34.411 1.00 82.44 86 TRP A O 1
ATOM 639 N N . ARG A 1 87 ? 25.639 5.450 -35.387 1.00 87.12 87 ARG A N 1
ATOM 640 C CA . ARG A 1 87 ? 26.472 5.365 -34.174 1.00 87.12 87 ARG A CA 1
ATOM 641 C C . ARG A 1 87 ? 25.943 6.249 -33.044 1.00 87.12 87 ARG A C 1
ATOM 643 O O . ARG A 1 87 ? 25.966 5.818 -31.897 1.00 87.12 87 ARG A O 1
ATOM 650 N N . ALA A 1 88 ? 25.465 7.452 -33.358 1.00 87.44 88 ALA A N 1
ATOM 651 C CA . ALA A 1 88 ? 24.923 8.376 -32.366 1.00 87.44 88 ALA A CA 1
ATOM 652 C C . ALA A 1 88 ? 23.583 7.876 -31.808 1.00 87.44 88 ALA A C 1
ATOM 654 O O . ALA A 1 88 ? 23.360 7.964 -30.603 1.00 87.44 88 ALA A O 1
ATOM 655 N N . ILE A 1 89 ? 22.738 7.288 -32.663 1.00 88.62 89 ILE A N 1
ATOM 656 C CA . ILE A 1 89 ? 21.464 6.669 -32.271 1.00 88.62 89 ILE A CA 1
ATOM 657 C C . ILE A 1 89 ? 21.704 5.550 -31.254 1.00 88.62 89 ILE A C 1
ATOM 659 O O . ILE A 1 89 ? 21.181 5.600 -30.143 1.00 88.62 89 ILE A O 1
ATOM 663 N N . VAL A 1 90 ? 22.554 4.577 -31.600 1.00 88.62 90 VAL A N 1
ATOM 664 C CA . VAL A 1 90 ? 22.851 3.445 -30.711 1.00 88.62 90 VAL A CA 1
ATOM 665 C C . VAL A 1 90 ? 23.501 3.929 -29.415 1.00 88.62 90 VAL A C 1
ATOM 667 O O . VAL A 1 90 ? 23.112 3.490 -28.336 1.00 88.62 90 VAL A O 1
ATOM 670 N N . PHE A 1 91 ? 24.450 4.866 -29.495 1.00 89.62 91 PHE A N 1
ATOM 671 C CA . PHE A 1 91 ? 25.123 5.408 -28.315 1.00 89.62 91 PHE A CA 1
ATOM 672 C C . PHE A 1 91 ? 24.150 6.121 -27.365 1.00 89.62 91 PHE A C 1
ATOM 674 O O . PHE A 1 91 ? 24.200 5.894 -26.158 1.00 89.62 91 PHE A O 1
ATOM 681 N N . HIS A 1 92 ? 23.223 6.920 -27.898 1.00 88.06 92 HIS A N 1
ATOM 682 C CA . HIS A 1 92 ? 22.200 7.604 -27.110 1.00 88.06 92 HIS A CA 1
ATOM 683 C C . HIS A 1 92 ? 21.242 6.618 -26.427 1.00 88.06 92 HIS A C 1
ATOM 685 O O . HIS A 1 92 ? 21.022 6.715 -25.218 1.00 88.06 92 HIS A O 1
ATOM 691 N N . SER A 1 93 ? 20.724 5.629 -27.164 1.00 87.56 93 SER A N 1
ATOM 692 C CA . SER A 1 93 ? 19.845 4.595 -26.602 1.00 87.56 93 SER A CA 1
ATOM 693 C C . SER A 1 93 ? 20.550 3.766 -25.524 1.00 87.56 93 SER A C 1
ATOM 695 O O . SER A 1 93 ? 19.964 3.496 -24.476 1.00 87.56 93 SER A O 1
ATOM 697 N N . VAL A 1 94 ? 21.822 3.406 -25.730 1.00 89.25 94 VAL A N 1
ATOM 698 C CA . VAL A 1 94 ? 22.624 2.682 -24.731 1.00 89.25 94 VAL A CA 1
ATOM 699 C C . VAL A 1 94 ? 22.887 3.541 -23.496 1.00 89.25 94 VAL A C 1
ATOM 701 O O . VAL A 1 94 ? 22.761 3.033 -22.389 1.00 89.25 94 VAL A O 1
ATOM 704 N N . LEU A 1 95 ? 23.194 4.833 -23.642 1.00 90.38 95 LEU A N 1
ATOM 705 C CA . LEU A 1 95 ? 23.352 5.756 -22.509 1.00 90.38 95 LEU A CA 1
ATOM 706 C C . LEU A 1 95 ? 22.072 5.863 -21.671 1.00 90.38 95 LEU A C 1
ATOM 708 O O . LEU A 1 95 ? 22.131 5.808 -20.442 1.00 90.38 95 LEU A O 1
ATOM 712 N N . LEU A 1 96 ? 20.912 5.964 -22.326 1.00 88.25 96 LEU A N 1
ATOM 713 C CA . LEU A 1 96 ? 19.599 5.947 -21.674 1.00 88.25 96 LEU A CA 1
ATOM 714 C C . LEU A 1 96 ? 19.361 4.635 -20.920 1.00 88.25 96 LEU A C 1
ATOM 716 O O . LEU A 1 96 ? 18.966 4.656 -19.751 1.00 88.25 96 LEU A O 1
ATOM 720 N N . ALA A 1 97 ? 19.650 3.500 -21.560 1.00 88.88 97 ALA A N 1
ATOM 721 C CA . ALA A 1 97 ? 19.555 2.192 -20.927 1.00 88.88 97 ALA A CA 1
ATOM 722 C C . ALA A 1 97 ? 20.555 2.032 -19.773 1.00 88.88 97 ALA A C 1
ATOM 724 O O . ALA A 1 97 ? 20.218 1.437 -18.758 1.00 88.88 97 ALA A O 1
ATOM 725 N N . LEU A 1 98 ? 21.757 2.599 -19.861 1.00 92.44 98 LEU A N 1
ATOM 726 C CA . LEU A 1 98 ? 22.764 2.525 -18.805 1.00 92.44 98 LEU A CA 1
ATOM 727 C C . LEU A 1 98 ? 22.362 3.371 -17.594 1.00 92.44 98 LEU A C 1
ATOM 729 O O . LEU A 1 98 ? 22.416 2.884 -16.466 1.00 92.44 98 LEU A O 1
ATOM 733 N N . GLY A 1 99 ? 21.868 4.592 -17.813 1.00 90.75 99 GLY A N 1
ATOM 734 C CA . GLY A 1 99 ? 21.297 5.416 -16.744 1.00 90.75 99 GLY A CA 1
ATOM 735 C C . GLY A 1 99 ? 20.081 4.751 -16.089 1.00 90.75 99 GLY A C 1
ATOM 736 O O . GLY A 1 99 ? 19.895 4.824 -14.873 1.00 90.75 99 GLY A O 1
ATOM 737 N N . GLY A 1 100 ? 19.276 4.039 -16.878 1.00 89.50 100 GLY A N 1
ATOM 738 C CA . GLY A 1 100 ? 18.187 3.228 -16.358 1.00 89.50 100 GLY A CA 1
ATOM 739 C C . GLY A 1 100 ? 18.645 1.995 -15.575 1.00 89.50 100 GLY A C 1
ATOM 740 O O . GLY A 1 100 ? 18.160 1.736 -14.474 1.00 89.50 100 GLY A O 1
ATOM 741 N N . GLY A 1 101 ? 19.627 1.268 -16.099 1.00 91.00 101 GLY A N 1
ATOM 742 C CA . GLY A 1 101 ? 20.252 0.123 -15.447 1.00 91.00 101 GLY A CA 1
ATOM 743 C C . GLY A 1 101 ? 20.906 0.503 -14.120 1.00 91.00 101 GLY A C 1
ATOM 744 O O . GLY A 1 101 ? 20.779 -0.233 -13.145 1.00 91.00 101 GLY A O 1
ATOM 745 N N . TRP A 1 102 ? 21.514 1.689 -14.040 1.00 91.88 102 TRP A N 1
ATOM 746 C CA . TRP A 1 102 ? 22.040 2.244 -12.793 1.00 91.88 102 TRP A CA 1
ATOM 747 C C . TRP A 1 102 ? 20.945 2.433 -11.736 1.00 91.88 102 TRP A C 1
ATOM 749 O O . TRP A 1 102 ? 21.106 2.023 -10.586 1.00 91.88 102 TRP A O 1
ATOM 759 N N . TYR A 1 103 ? 19.796 2.995 -12.123 1.00 89.94 103 TYR A N 1
ATOM 760 C CA . TYR A 1 103 ? 18.653 3.121 -11.218 1.00 89.94 103 TYR A CA 1
ATOM 761 C C . TYR A 1 103 ? 18.098 1.755 -10.792 1.00 89.94 103 TYR A C 1
ATOM 763 O O . TYR A 1 103 ? 17.806 1.555 -9.615 1.00 89.94 103 TYR A O 1
ATOM 771 N N . LEU A 1 104 ? 18.002 0.792 -11.715 1.00 88.44 104 LEU A N 1
ATOM 772 C CA . LEU A 1 104 ? 17.610 -0.582 -11.394 1.00 88.44 104 LEU A CA 1
ATOM 773 C C . LEU A 1 104 ? 18.567 -1.208 -10.368 1.00 88.44 104 LEU A C 1
ATOM 775 O O . LEU A 1 104 ? 18.111 -1.832 -9.413 1.00 88.44 104 LEU A O 1
ATOM 779 N N . LEU A 1 105 ? 19.879 -1.016 -10.526 1.00 88.88 105 LEU A N 1
ATOM 780 C CA . LEU A 1 105 ? 20.885 -1.497 -9.579 1.00 88.88 105 LEU A CA 1
ATOM 781 C C . LEU A 1 105 ? 20.682 -0.880 -8.187 1.00 88.88 105 LEU A C 1
ATOM 783 O O . LEU A 1 105 ? 20.647 -1.610 -7.196 1.00 88.88 105 LEU A O 1
ATOM 787 N N . LEU A 1 106 ? 20.472 0.438 -8.116 1.00 87.19 106 LEU A N 1
ATOM 788 C CA . LEU A 1 106 ? 20.135 1.143 -6.874 1.00 87.19 106 LEU A CA 1
ATOM 789 C C . LEU A 1 106 ? 18.847 0.603 -6.233 1.00 87.19 106 LEU A C 1
ATOM 791 O O . LEU A 1 106 ? 18.833 0.333 -5.033 1.00 87.19 106 LEU A O 1
ATOM 795 N N . ALA A 1 107 ? 17.787 0.386 -7.013 1.00 83.50 107 ALA A N 1
ATOM 796 C CA . ALA A 1 107 ? 16.518 -0.150 -6.520 1.00 83.50 107 ALA A CA 1
ATOM 797 C C . ALA A 1 107 ? 16.664 -1.584 -5.971 1.00 83.50 107 ALA A C 1
ATOM 799 O O . ALA A 1 107 ? 16.089 -1.923 -4.933 1.00 83.50 107 ALA A O 1
ATOM 800 N N . LEU A 1 108 ? 17.472 -2.423 -6.628 1.00 82.56 108 LEU A N 1
ATOM 801 C CA . LEU A 1 108 ? 17.776 -3.781 -6.169 1.00 82.56 108 LEU A CA 1
ATOM 802 C C . LEU A 1 108 ? 18.630 -3.783 -4.895 1.00 82.56 108 LEU A C 1
ATOM 804 O O . LEU A 1 108 ? 18.358 -4.568 -3.985 1.00 82.56 108 LEU A O 1
ATOM 808 N N . LEU A 1 109 ? 19.619 -2.889 -4.801 1.00 85.44 109 LEU A N 1
ATOM 809 C CA . LEU A 1 109 ? 20.413 -2.676 -3.589 1.00 85.44 109 LEU A CA 1
ATOM 810 C C . LEU A 1 109 ? 19.521 -2.249 -2.419 1.00 85.44 109 LEU A C 1
ATOM 812 O O . LEU A 1 109 ? 19.584 -2.854 -1.354 1.00 85.44 109 LEU A O 1
ATOM 816 N N . GLN A 1 110 ? 18.622 -1.285 -2.622 1.00 78.81 110 GLN A N 1
ATOM 817 C CA . GLN A 1 110 ? 17.668 -0.866 -1.589 1.00 78.81 110 GLN A CA 1
ATOM 818 C C . GLN A 1 110 ? 16.768 -2.019 -1.124 1.00 78.81 110 GLN A C 1
ATOM 820 O O . GLN A 1 110 ? 16.550 -2.183 0.077 1.00 78.81 110 GLN A O 1
ATOM 825 N N . GLY A 1 111 ? 16.292 -2.856 -2.053 1.00 72.94 111 GLY A N 1
ATOM 826 C CA . GLY A 1 111 ? 15.502 -4.047 -1.724 1.00 72.94 111 GLY A CA 1
ATOM 827 C C . GLY A 1 111 ? 16.264 -5.078 -0.884 1.00 72.94 111 GLY A C 1
ATOM 828 O O . GLY A 1 111 ? 15.656 -5.772 -0.075 1.00 72.94 111 GLY A O 1
ATOM 829 N N . ARG A 1 112 ? 17.594 -5.153 -1.033 1.00 73.69 112 ARG A N 1
ATOM 830 C CA . ARG A 1 112 ? 18.470 -6.001 -0.207 1.00 73.69 112 ARG A CA 1
ATOM 831 C C . ARG A 1 112 ? 18.718 -5.421 1.184 1.00 73.69 112 ARG A C 1
ATOM 833 O O . ARG A 1 112 ? 18.821 -6.187 2.133 1.00 73.69 112 ARG A O 1
ATOM 840 N N . VAL A 1 113 ? 18.815 -4.097 1.308 1.00 74.69 113 VAL A N 1
ATOM 841 C CA . VAL A 1 113 ? 19.089 -3.421 2.590 1.00 74.69 113 VAL A CA 1
ATOM 842 C C . VAL A 1 113 ? 17.869 -3.466 3.520 1.00 74.69 113 VAL A C 1
ATOM 844 O O . VAL A 1 113 ? 18.032 -3.524 4.735 1.00 74.69 113 VAL A O 1
ATOM 847 N N . GLN A 1 114 ? 16.645 -3.447 2.977 1.00 72.50 114 GLN A N 1
ATOM 848 C CA . GLN A 1 114 ? 15.411 -3.376 3.775 1.00 72.50 114 GLN A CA 1
ATOM 849 C C . GLN A 1 114 ? 14.346 -4.394 3.327 1.00 72.50 114 GLN A C 1
ATOM 851 O O . GLN A 1 114 ? 13.266 -4.006 2.870 1.00 72.50 114 GLN A O 1
ATOM 856 N N . PRO A 1 115 ? 14.611 -5.705 3.481 1.00 73.81 115 PRO A N 1
ATOM 857 C CA . PRO A 1 115 ? 13.735 -6.759 2.965 1.00 73.81 115 PRO A CA 1
ATOM 858 C C . PRO A 1 115 ? 12.347 -6.777 3.628 1.00 73.81 115 PRO A C 1
ATOM 860 O O . PRO A 1 115 ? 11.362 -7.129 2.984 1.00 73.81 115 PRO A O 1
ATOM 863 N N . TYR A 1 116 ? 12.243 -6.341 4.889 1.00 79.25 116 TYR A N 1
ATOM 864 C CA . TYR A 1 116 ? 10.999 -6.361 5.672 1.00 79.25 116 TYR A CA 1
ATOM 865 C C . TYR A 1 116 ? 10.104 -5.127 5.472 1.00 79.25 116 TYR A C 1
ATOM 867 O O . TYR A 1 116 ? 8.984 -5.104 5.975 1.00 79.25 116 TYR A O 1
ATOM 875 N N . ARG A 1 117 ? 10.554 -4.101 4.735 1.00 82.94 117 ARG A N 1
ATOM 876 C CA . ARG A 1 117 ? 9.882 -2.788 4.702 1.00 82.94 117 ARG A CA 1
ATOM 877 C C . ARG A 1 117 ? 8.473 -2.830 4.113 1.00 82.94 117 ARG A C 1
ATOM 879 O O . ARG A 1 117 ? 7.589 -2.147 4.613 1.00 82.94 117 ARG A O 1
ATOM 886 N N . ALA A 1 118 ? 8.245 -3.661 3.095 1.00 82.56 118 ALA A N 1
ATOM 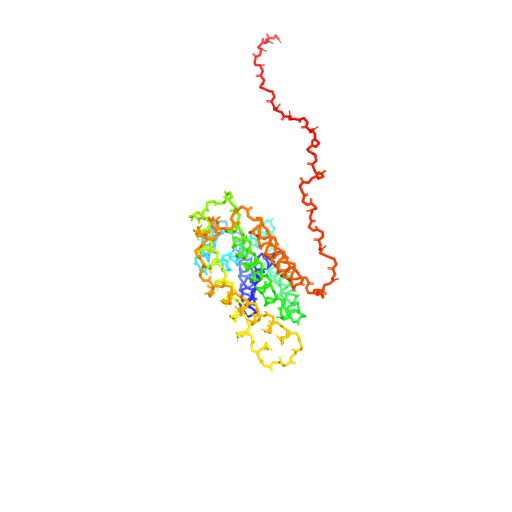887 C CA . ALA A 1 118 ? 6.910 -3.839 2.521 1.00 82.56 118 ALA A CA 1
ATOM 888 C C . ALA A 1 118 ? 5.925 -4.440 3.540 1.00 82.56 118 ALA A C 1
ATOM 890 O O . ALA A 1 118 ? 4.788 -3.991 3.641 1.00 82.56 118 ALA A O 1
ATOM 891 N N . ALA A 1 119 ? 6.378 -5.422 4.323 1.00 86.25 119 ALA A N 1
ATOM 892 C CA . ALA A 1 119 ? 5.553 -6.075 5.330 1.00 86.25 119 ALA A CA 1
ATOM 893 C C . ALA A 1 119 ? 5.351 -5.182 6.573 1.00 86.25 119 ALA A C 1
ATOM 895 O O . ALA A 1 119 ? 4.253 -5.138 7.114 1.00 86.25 119 ALA A O 1
ATOM 896 N N . GLN A 1 120 ? 6.361 -4.393 6.966 1.00 89.50 120 GLN A N 1
ATOM 897 C CA . GLN A 1 120 ? 6.217 -3.335 7.978 1.00 89.50 120 GLN A CA 1
ATOM 898 C C . GLN A 1 120 ? 5.189 -2.281 7.560 1.00 89.50 120 GLN A C 1
ATOM 900 O O . GLN A 1 120 ? 4.378 -1.866 8.380 1.00 89.50 120 GLN A O 1
ATOM 905 N N . GLN A 1 121 ? 5.196 -1.875 6.286 1.00 90.00 121 GLN A N 1
ATOM 906 C CA . GLN A 1 121 ? 4.235 -0.904 5.780 1.00 90.00 121 GLN A CA 1
ATOM 907 C C . GLN A 1 121 ? 2.806 -1.435 5.823 1.00 90.00 121 GLN A C 1
ATOM 909 O O . GLN A 1 121 ? 1.930 -0.775 6.373 1.00 90.00 121 GLN A O 1
ATOM 914 N N . ALA A 1 122 ? 2.586 -2.643 5.305 1.00 91.44 122 ALA A N 1
ATOM 915 C CA . ALA A 1 122 ? 1.271 -3.265 5.360 1.00 91.44 122 ALA A CA 1
ATOM 916 C C . ALA A 1 122 ? 0.790 -3.458 6.807 1.00 91.44 122 ALA A C 1
ATOM 918 O O . ALA A 1 122 ? -0.379 -3.213 7.093 1.00 91.44 122 ALA A O 1
ATOM 919 N N . LEU A 1 123 ? 1.683 -3.848 7.728 1.00 93.69 123 LEU A N 1
ATOM 920 C CA . LEU A 1 123 ? 1.334 -4.000 9.140 1.00 93.69 123 LEU A CA 1
ATOM 921 C C . LEU A 1 123 ? 0.964 -2.656 9.780 1.00 93.69 123 LEU A C 1
ATOM 923 O O . LEU A 1 123 ? -0.029 -2.586 10.493 1.00 93.69 123 LEU A O 1
ATOM 927 N N . GLY A 1 124 ? 1.714 -1.589 9.496 1.00 94.06 124 GLY A N 1
ATOM 928 C CA . GLY A 1 124 ? 1.386 -0.240 9.963 1.00 94.06 124 GLY A CA 1
ATOM 929 C C . GLY A 1 124 ? 0.017 0.233 9.465 1.00 94.06 124 GLY A C 1
ATOM 930 O O . GLY A 1 124 ? -0.798 0.693 10.260 1.00 94.06 124 GLY A O 1
ATOM 931 N N . GLU A 1 125 ? -0.279 0.037 8.176 1.00 94.38 125 GLU A N 1
ATOM 932 C CA . GLU A 1 125 ? -1.600 0.336 7.601 1.00 94.38 125 GLU A CA 1
ATOM 933 C C . GLU A 1 125 ? -2.720 -0.514 8.226 1.00 94.38 125 GLU A C 1
ATOM 935 O O . GLU A 1 125 ? -3.833 -0.026 8.414 1.00 94.38 125 GLU A O 1
ATOM 940 N N . CYS A 1 126 ? -2.436 -1.772 8.572 1.00 96.38 126 CYS A N 1
ATOM 941 C CA . CYS A 1 126 ? -3.375 -2.637 9.283 1.00 96.38 126 CYS A CA 1
ATOM 942 C C . CYS A 1 126 ? -3.660 -2.124 10.701 1.00 96.38 126 CYS A C 1
ATOM 944 O O . CYS A 1 126 ? -4.819 -2.096 11.108 1.00 96.38 126 CYS A O 1
ATOM 946 N N . LEU A 1 127 ? -2.636 -1.688 11.444 1.00 96.25 127 LEU A N 1
ATOM 947 C CA . LEU A 1 127 ? -2.823 -1.107 12.777 1.00 96.25 1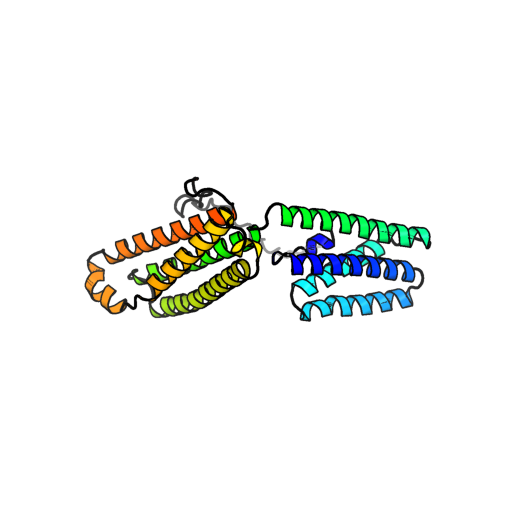27 LEU A CA 1
ATOM 948 C C . LEU A 1 127 ? -3.656 0.177 12.719 1.00 96.25 127 LEU A C 1
ATOM 950 O O . LEU A 1 127 ? -4.570 0.321 13.525 1.00 96.25 127 LEU A O 1
ATOM 954 N N . HIS A 1 128 ? -3.402 1.060 11.749 1.00 96.38 128 HIS A N 1
ATOM 955 C CA . HIS A 1 128 ? -4.231 2.252 11.535 1.00 96.38 128 HIS A CA 1
ATOM 956 C C . HIS A 1 128 ? -5.691 1.884 11.244 1.00 96.38 128 HIS A C 1
ATOM 958 O O . HIS A 1 128 ? -6.600 2.428 11.862 1.00 96.38 128 HIS A O 1
ATOM 964 N N . ALA A 1 129 ? -5.939 0.895 10.377 1.00 97.19 129 ALA A N 1
ATOM 965 C CA . ALA A 1 129 ? -7.302 0.460 10.077 1.00 97.19 129 ALA A CA 1
ATOM 966 C C . ALA A 1 129 ? -8.038 -0.087 11.317 1.00 97.19 129 ALA A C 1
ATOM 968 O O . ALA A 1 129 ? -9.233 0.172 11.489 1.00 97.19 129 ALA A O 1
ATOM 969 N N . VAL A 1 130 ? -7.33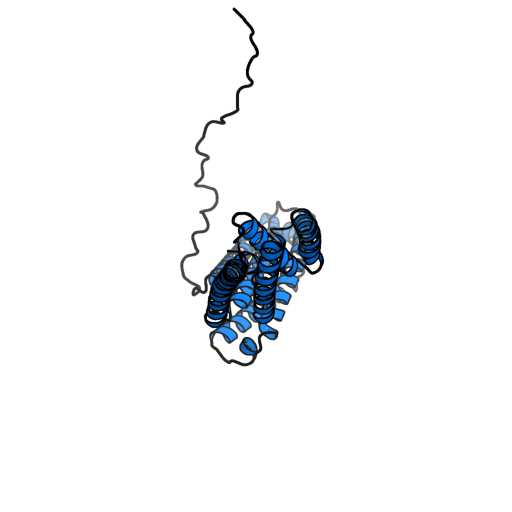1 -0.815 12.191 1.00 96.94 130 VAL A N 1
ATOM 970 C CA . VAL A 1 130 ? -7.864 -1.312 13.471 1.00 96.94 130 VAL A CA 1
ATOM 971 C C . VAL A 1 130 ? -8.081 -0.161 14.463 1.00 96.94 130 VAL A C 1
ATOM 973 O O . VAL A 1 130 ? -9.110 -0.128 15.135 1.00 96.94 130 VAL A O 1
ATOM 976 N N . ALA A 1 131 ? -7.183 0.824 14.523 1.00 96.81 131 ALA A N 1
ATOM 977 C CA . ALA A 1 131 ? -7.351 2.028 15.337 1.00 96.81 131 ALA A CA 1
ATOM 978 C C . ALA A 1 131 ? -8.583 2.851 14.916 1.00 96.81 131 ALA A C 1
ATOM 980 O O . ALA A 1 131 ? -9.382 3.257 15.765 1.00 96.81 131 ALA A O 1
ATOM 981 N N . ASP A 1 132 ? -8.798 3.032 13.614 1.00 96.62 132 ASP A N 1
ATOM 982 C CA . ASP A 1 132 ? -9.993 3.681 13.065 1.00 96.62 132 ASP A CA 1
ATOM 983 C C . ASP A 1 132 ? -11.265 2.901 13.424 1.00 96.62 132 ASP A C 1
ATOM 985 O O . ASP A 1 132 ? -12.271 3.482 13.841 1.00 96.62 132 ASP A O 1
ATOM 989 N N . PHE A 1 133 ? -11.211 1.568 13.341 1.00 96.25 133 PHE A N 1
ATOM 990 C CA . PHE A 1 133 ? -12.308 0.696 13.757 1.00 96.25 133 PHE A CA 1
ATOM 991 C C . PHE A 1 133 ? -12.648 0.869 15.246 1.00 96.25 133 PHE A C 1
ATOM 993 O O . PHE A 1 133 ? -13.818 1.047 15.595 1.00 96.25 133 PHE A O 1
ATOM 1000 N N . LEU A 1 134 ? -11.645 0.880 16.131 1.00 94.81 134 LEU A N 1
ATOM 1001 C CA . LEU A 1 134 ? -11.841 1.157 17.558 1.00 94.81 134 LEU A CA 1
ATOM 1002 C C . LEU A 1 134 ? -12.377 2.569 17.809 1.00 94.81 134 LEU A C 1
ATOM 1004 O O . LEU A 1 134 ? -13.232 2.741 18.675 1.00 94.81 134 LEU A O 1
ATOM 1008 N N . SER A 1 135 ? -11.928 3.567 17.047 1.00 94.69 135 SER A N 1
ATOM 1009 C CA . SER A 1 135 ? -12.408 4.950 17.159 1.00 94.69 135 SER A CA 1
ATOM 1010 C C . SER A 1 135 ? -13.892 5.063 16.801 1.00 94.69 135 SER A C 1
ATOM 1012 O O . SER A 1 135 ? -14.660 5.711 17.518 1.00 94.69 135 SER A O 1
ATOM 1014 N N . ILE A 1 136 ? -14.330 4.368 15.745 1.00 93.81 136 ILE A N 1
ATOM 1015 C CA . ILE A 1 136 ? -15.753 4.249 15.404 1.00 93.81 136 ILE A CA 1
ATOM 1016 C C . ILE A 1 136 ? -16.494 3.527 16.531 1.00 93.81 136 ILE A C 1
ATOM 1018 O O . ILE A 1 136 ? -17.513 4.030 17.001 1.00 93.81 136 ILE A O 1
ATOM 1022 N N . LYS A 1 137 ? -15.969 2.406 17.036 1.00 91.81 137 LYS A N 1
ATOM 1023 C CA . LYS A 1 137 ? -16.599 1.649 18.128 1.00 91.81 137 LYS A CA 1
ATOM 1024 C C . LYS A 1 137 ? -16.708 2.457 19.430 1.00 91.81 137 LYS A C 1
ATOM 1026 O O . LYS A 1 137 ? -17.717 2.363 20.120 1.00 91.81 137 LYS A O 1
ATOM 1031 N N . ALA A 1 138 ? -15.738 3.316 19.746 1.00 92.50 138 ALA A N 1
ATOM 1032 C CA . ALA A 1 138 ? -15.797 4.224 20.893 1.00 92.50 138 ALA A CA 1
ATOM 1033 C C . ALA A 1 138 ? -16.985 5.196 20.792 1.00 92.50 138 ALA A C 1
ATOM 1035 O O . ALA A 1 138 ? -17.647 5.484 21.790 1.00 92.50 138 ALA A O 1
ATOM 1036 N N . SER A 1 139 ? -17.308 5.663 19.579 1.00 91.31 139 SER A N 1
ATOM 1037 C CA . SER A 1 139 ? -18.423 6.593 19.349 1.00 91.31 139 SER A CA 1
ATOM 1038 C C . SER A 1 139 ? -19.795 6.002 19.706 1.00 91.31 139 SER A C 1
ATOM 1040 O O . SER A 1 139 ? -20.737 6.756 19.964 1.00 91.31 139 SER A O 1
ATOM 1042 N N . PHE A 1 140 ? -19.906 4.672 19.814 1.00 90.94 140 PHE A N 1
ATOM 1043 C CA . PHE A 1 140 ? -21.144 3.981 20.179 1.00 90.94 140 PHE A CA 1
ATOM 1044 C C . PHE A 1 140 ? -21.529 4.230 21.641 1.00 90.94 140 PHE A C 1
ATOM 1046 O O . PHE A 1 140 ? -22.707 4.148 21.984 1.00 90.94 140 PHE A O 1
ATOM 1053 N N . TYR A 1 141 ? -20.578 4.610 22.491 1.00 89.31 141 TYR A N 1
ATOM 1054 C CA . TYR A 1 141 ? -20.841 4.969 23.883 1.00 89.31 141 TYR A CA 1
ATOM 1055 C C . TYR A 1 141 ? -21.243 6.447 24.048 1.00 89.31 141 TYR A C 1
ATOM 1057 O O . TYR A 1 141 ? -21.758 6.829 25.094 1.00 89.31 141 TYR A O 1
ATOM 1065 N N . GLY A 1 142 ? -21.081 7.279 23.012 1.00 86.12 142 GLY A N 1
ATOM 1066 C CA . GLY A 1 142 ? -21.461 8.692 23.048 1.00 86.12 142 GLY A CA 1
ATOM 1067 C C . GLY A 1 142 ? -22.969 8.903 22.898 1.00 86.12 142 GLY A C 1
ATOM 1068 O O . GLY A 1 142 ? -23.574 8.429 21.941 1.00 86.12 142 GLY A O 1
ATOM 1069 N N . ALA A 1 143 ? -23.586 9.671 23.800 1.00 76.44 143 ALA A N 1
ATOM 1070 C CA . ALA A 1 143 ? -25.038 9.889 23.806 1.00 76.44 143 ALA A CA 1
ATOM 1071 C C . ALA A 1 143 ? -25.580 10.636 22.566 1.00 76.44 143 ALA A C 1
ATOM 1073 O O . ALA A 1 143 ? -26.741 10.460 22.210 1.00 76.44 143 ALA A O 1
ATOM 1074 N N . ALA A 1 144 ? -24.750 11.451 21.905 1.00 78.69 144 ALA A N 1
ATOM 1075 C CA . ALA A 1 144 ? -25.137 12.267 20.749 1.00 78.69 144 ALA A CA 1
ATOM 1076 C C . ALA A 1 144 ? -24.944 11.569 19.386 1.00 78.69 144 ALA A C 1
ATOM 1078 O O . ALA A 1 144 ? -25.256 12.155 18.352 1.00 78.69 144 ALA A O 1
ATOM 1079 N N . THR A 1 145 ? -24.395 10.351 19.363 1.00 82.06 145 THR A N 1
ATOM 1080 C CA . THR A 1 145 ? -24.073 9.649 18.114 1.00 82.06 145 THR A CA 1
ATOM 1081 C C . THR A 1 145 ? -25.294 8.900 17.589 1.00 82.06 145 THR A C 1
ATOM 1083 O O . THR A 1 145 ? -25.878 8.100 18.325 1.00 82.06 145 THR A O 1
ATOM 1086 N N . ASP A 1 146 ? -25.628 9.087 16.315 1.00 89.00 146 ASP A N 1
ATOM 1087 C CA . ASP A 1 146 ? -26.591 8.236 15.610 1.00 89.00 146 ASP A CA 1
ATOM 1088 C C . ASP A 1 146 ? -26.031 6.810 15.476 1.00 89.00 146 ASP A C 1
ATOM 1090 O O . ASP A 1 146 ? -24.987 6.597 14.853 1.00 89.00 146 ASP A O 1
ATOM 1094 N N . LEU A 1 147 ? -26.702 5.844 16.109 1.00 88.25 147 LEU A N 1
ATOM 1095 C CA . LEU A 1 147 ? -26.262 4.451 16.131 1.00 88.25 147 LEU A CA 1
ATOM 1096 C C . LEU A 1 147 ? -26.346 3.811 14.745 1.00 88.25 147 LEU A C 1
ATOM 1098 O O . LEU A 1 147 ? -25.430 3.076 14.385 1.00 88.25 147 LEU A O 1
ATOM 1102 N N . ASP A 1 148 ? -27.378 4.109 13.955 1.00 89.62 148 ASP A N 1
ATOM 1103 C CA . ASP A 1 148 ? -27.587 3.455 12.660 1.00 89.62 148 ASP A CA 1
ATOM 1104 C C . ASP A 1 148 ? -26.479 3.828 11.671 1.00 89.62 148 ASP A C 1
ATOM 1106 O O . ASP A 1 148 ? -25.898 2.966 11.005 1.00 89.62 148 ASP A O 1
ATOM 1110 N N . GLU A 1 149 ? -26.131 5.113 11.610 1.00 91.31 149 GLU A N 1
ATOM 1111 C CA . GLU A 1 149 ? -25.009 5.601 10.807 1.00 91.31 149 GLU A CA 1
ATOM 1112 C C . GLU A 1 149 ? -23.665 5.065 11.327 1.00 91.31 149 GLU A C 1
ATOM 1114 O O . GLU A 1 149 ? -22.802 4.661 10.541 1.00 91.31 149 GLU A O 1
ATOM 1119 N N . ALA A 1 150 ? -23.480 5.002 12.649 1.00 90.50 150 ALA A N 1
ATOM 1120 C CA . ALA A 1 150 ? -22.260 4.468 13.246 1.00 90.50 150 ALA A CA 1
ATOM 1121 C C . ALA A 1 150 ? -22.073 2.969 12.938 1.00 90.50 150 ALA A C 1
ATOM 1123 O O . ALA A 1 150 ? -20.960 2.551 12.611 1.00 90.50 150 ALA A O 1
ATOM 1124 N N . TYR A 1 151 ? -23.149 2.174 12.944 1.00 92.00 151 TYR A N 1
ATOM 1125 C CA . TYR A 1 151 ? -23.132 0.773 12.516 1.00 92.00 151 TYR A CA 1
ATOM 1126 C C . TYR A 1 151 ? -22.754 0.622 11.043 1.00 92.00 151 TYR A C 1
ATOM 1128 O O . TYR A 1 151 ? -21.905 -0.211 10.722 1.00 92.00 151 TYR A O 1
ATOM 1136 N N . ARG A 1 152 ? -23.314 1.443 10.142 1.00 93.19 152 ARG A N 1
ATOM 1137 C CA . ARG A 1 152 ? -22.945 1.408 8.713 1.00 93.19 152 ARG A CA 1
ATOM 1138 C C . ARG A 1 152 ? -21.454 1.661 8.513 1.00 93.19 152 ARG A C 1
ATOM 1140 O O . ARG A 1 152 ? -20.801 0.924 7.775 1.00 93.19 152 ARG A O 1
ATOM 1147 N N . ARG A 1 153 ? -20.903 2.667 9.200 1.00 94.69 153 ARG A N 1
ATOM 1148 C CA . ARG A 1 153 ? -19.463 2.970 9.165 1.00 94.69 153 ARG A CA 1
ATOM 1149 C C . ARG A 1 153 ? -18.622 1.839 9.742 1.00 94.69 153 ARG A C 1
ATOM 1151 O O . ARG A 1 153 ? -17.603 1.498 9.152 1.00 94.69 153 ARG A O 1
ATOM 1158 N N . LEU A 1 154 ? -19.052 1.241 10.854 1.00 94.19 154 LEU A N 1
ATOM 1159 C CA . LEU A 1 154 ? -18.352 0.123 11.488 1.00 94.19 154 LEU A CA 1
ATOM 1160 C C . LEU A 1 154 ? -18.248 -1.083 10.541 1.00 94.19 154 LEU A C 1
ATOM 1162 O O . LEU A 1 154 ? -17.166 -1.644 10.385 1.00 94.19 154 LEU A O 1
ATOM 1166 N N . VAL A 1 155 ? -19.348 -1.443 9.869 1.00 94.38 155 VAL A N 1
ATOM 1167 C CA . VAL A 1 155 ? -19.383 -2.554 8.901 1.00 94.38 155 VAL A CA 1
ATOM 1168 C C . VAL A 1 155 ? -18.497 -2.264 7.689 1.00 94.38 155 VAL A C 1
ATOM 1170 O O . VAL A 1 155 ? -17.737 -3.133 7.268 1.00 94.38 155 VAL A O 1
ATOM 1173 N N . ALA A 1 156 ? -18.536 -1.042 7.149 1.00 95.88 156 ALA A N 1
ATOM 1174 C CA . ALA A 1 156 ? -17.645 -0.650 6.057 1.00 95.88 156 ALA A CA 1
ATOM 1175 C C . ALA A 1 156 ? -16.166 -0.736 6.476 1.00 95.88 156 ALA A C 1
ATOM 1177 O O . ALA A 1 156 ? -15.341 -1.279 5.742 1.00 95.88 156 ALA A O 1
ATOM 1178 N N . GLN A 1 157 ? -15.838 -0.273 7.685 1.00 96.69 157 GLN A N 1
ATOM 1179 C CA . GLN A 1 157 ? -14.477 -0.332 8.211 1.00 96.69 157 GLN A CA 1
ATOM 1180 C C . GLN A 1 157 ? -14.006 -1.773 8.462 1.00 96.69 157 GLN A C 1
ATOM 1182 O O . GLN A 1 157 ? -12.831 -2.073 8.275 1.00 96.69 157 GLN A O 1
ATOM 1187 N N . GLN A 1 158 ? -14.901 -2.688 8.837 1.00 96.25 158 GLN A N 1
ATOM 1188 C CA . GLN A 1 158 ? -14.581 -4.108 9.001 1.00 96.25 158 GLN A CA 1
ATOM 1189 C C . GLN A 1 158 ? -14.104 -4.759 7.693 1.00 96.25 158 GLN A C 1
ATOM 1191 O O . GLN A 1 158 ? -13.173 -5.564 7.726 1.00 96.25 158 GLN A O 1
ATOM 1196 N N . VAL A 1 159 ? -14.666 -4.366 6.544 1.00 96.81 159 VAL A N 1
ATOM 1197 C CA . VAL A 1 159 ? -14.163 -4.803 5.229 1.00 96.81 159 VAL A CA 1
ATOM 1198 C C . VAL A 1 159 ? -12.730 -4.310 5.017 1.00 96.81 159 VAL A C 1
ATOM 1200 O O . VAL A 1 159 ? -11.854 -5.105 4.686 1.00 96.81 159 VAL A O 1
ATOM 1203 N N . VAL A 1 160 ? -12.465 -3.030 5.299 1.00 97.12 160 VAL A N 1
ATOM 1204 C CA . VAL A 1 160 ? -11.123 -2.435 5.168 1.00 97.12 160 VAL A CA 1
ATOM 1205 C C . VAL A 1 160 ? -10.104 -3.145 6.063 1.00 97.12 160 VAL A C 1
ATOM 1207 O O . VAL A 1 160 ? -9.009 -3.474 5.609 1.00 97.12 160 VAL A O 1
ATOM 1210 N N . VAL A 1 161 ? -10.449 -3.425 7.324 1.00 97.19 161 VAL A N 1
ATOM 1211 C CA . VAL A 1 161 ? -9.564 -4.162 8.242 1.00 97.19 161 VAL A CA 1
ATOM 1212 C C . VAL A 1 161 ? -9.245 -5.551 7.690 1.00 97.19 161 VAL A C 1
ATOM 1214 O O . VAL A 1 161 ? -8.079 -5.944 7.684 1.00 97.19 161 VAL A O 1
ATOM 1217 N N . ASN A 1 162 ? -10.246 -6.272 7.179 1.00 96.56 162 ASN A N 1
ATOM 1218 C CA . ASN A 1 162 ? -10.048 -7.604 6.613 1.00 96.56 162 ASN A CA 1
ATOM 1219 C C . ASN A 1 162 ? -9.119 -7.578 5.385 1.00 96.56 162 ASN A C 1
ATOM 1221 O O . ASN A 1 162 ? -8.175 -8.365 5.312 1.00 96.56 162 ASN A O 1
ATOM 1225 N N . GLU A 1 163 ? -9.311 -6.617 4.476 1.00 95.94 163 GLU A N 1
ATOM 1226 C CA . GLU A 1 163 ? -8.429 -6.408 3.321 1.00 95.94 163 GLU A CA 1
ATOM 1227 C C . GLU A 1 163 ? -6.979 -6.139 3.746 1.00 95.94 163 GLU A C 1
ATOM 1229 O O . GLU A 1 163 ? -6.038 -6.693 3.169 1.00 95.94 163 GLU A O 1
ATOM 1234 N N . LYS A 1 164 ? -6.773 -5.307 4.776 1.00 95.25 164 LYS A N 1
ATOM 1235 C CA . LYS A 1 164 ? -5.433 -5.009 5.299 1.00 95.25 164 LYS A CA 1
ATOM 1236 C C . LYS A 1 164 ? -4.800 -6.217 5.985 1.00 95.25 164 LYS A C 1
ATOM 1238 O O . LYS A 1 164 ? -3.620 -6.477 5.752 1.00 95.25 164 LYS A O 1
ATOM 1243 N N . GLN A 1 165 ? -5.557 -6.984 6.768 1.00 96.06 165 GLN A N 1
ATOM 1244 C CA . GLN A 1 165 ? -5.065 -8.220 7.383 1.00 96.06 165 GLN A CA 1
ATOM 1245 C C . GLN A 1 165 ? -4.651 -9.253 6.327 1.00 96.06 165 GLN A C 1
ATOM 1247 O O . GLN A 1 165 ? -3.594 -9.872 6.463 1.00 96.06 165 GLN A O 1
ATOM 1252 N N . GLU A 1 166 ? -5.424 -9.400 5.249 1.00 93.62 166 GLU A N 1
ATOM 1253 C CA . GLU A 1 166 ? -5.080 -10.295 4.141 1.00 93.62 166 GLU A CA 1
ATOM 1254 C C . GLU A 1 166 ? -3.835 -9.812 3.384 1.00 93.62 166 GLU A C 1
ATOM 1256 O O . GLU A 1 166 ? -2.947 -10.606 3.073 1.00 93.62 166 GLU A O 1
ATOM 1261 N N . A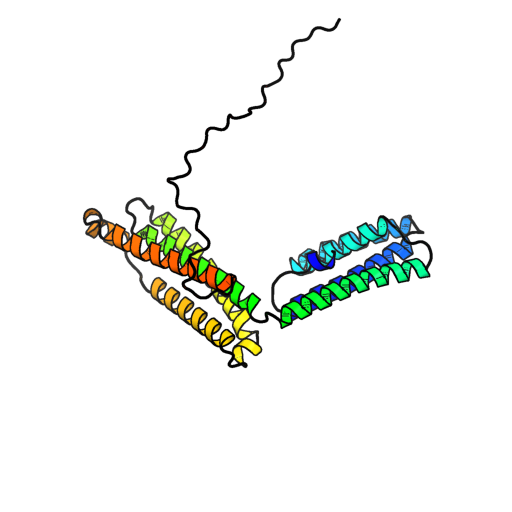LA A 1 167 ? -3.694 -8.501 3.163 1.00 90.50 167 ALA A N 1
ATOM 1262 C CA . ALA A 1 167 ? -2.494 -7.930 2.552 1.00 90.50 167 ALA A CA 1
ATOM 1263 C C . ALA A 1 167 ? -1.227 -8.189 3.391 1.00 90.50 167 ALA A C 1
ATOM 1265 O O . ALA A 1 167 ? -0.171 -8.518 2.841 1.00 90.50 167 ALA A O 1
ATOM 1266 N N . VAL A 1 168 ? -1.320 -8.074 4.721 1.00 91.88 168 VAL A N 1
ATOM 1267 C CA . VAL A 1 168 ? -0.216 -8.417 5.633 1.00 91.88 168 VAL A CA 1
ATOM 1268 C C . VAL A 1 168 ? 0.090 -9.911 5.571 1.00 91.88 168 VAL A C 1
ATOM 1270 O O . VAL A 1 168 ? 1.259 -10.288 5.459 1.00 91.88 168 VAL A O 1
ATOM 1273 N N . ARG A 1 169 ? -0.945 -10.759 5.585 1.00 90.56 169 ARG A N 1
ATOM 1274 C CA . ARG A 1 169 ? -0.828 -12.216 5.484 1.00 90.56 169 ARG A CA 1
ATOM 1275 C C . ARG A 1 169 ? -0.102 -12.629 4.203 1.00 90.56 169 ARG A C 1
ATOM 1277 O O . ARG A 1 169 ? 0.897 -13.342 4.297 1.00 90.56 169 ARG A O 1
ATOM 1284 N N . ASP A 1 170 ? -0.514 -12.133 3.034 1.00 87.25 170 ASP A N 1
ATOM 1285 C CA . ASP A 1 170 ? 0.166 -12.445 1.767 1.00 87.25 170 ASP A CA 1
ATOM 1286 C C . ASP A 1 170 ? 1.647 -12.045 1.835 1.00 87.25 170 ASP A C 1
ATOM 1288 O O . ASP A 1 170 ? 2.524 -12.833 1.496 1.00 87.25 170 ASP A O 1
ATOM 1292 N N . LEU A 1 171 ? 1.975 -10.860 2.357 1.00 85.25 171 LEU A N 1
ATOM 1293 C CA . LEU A 1 171 ? 3.368 -10.406 2.435 1.00 85.25 171 LEU A CA 1
ATOM 1294 C C . LEU A 1 171 ? 4.229 -11.224 3.408 1.00 85.25 171 LEU A C 1
ATOM 1296 O O . LEU A 1 171 ? 5.386 -11.515 3.087 1.00 85.25 171 LEU A O 1
ATOM 1300 N N . ILE A 1 172 ? 3.682 -11.605 4.565 1.00 83.69 172 ILE A N 1
ATOM 1301 C CA . ILE A 1 172 ? 4.372 -12.431 5.562 1.00 83.69 172 ILE A CA 1
ATOM 1302 C C . ILE A 1 172 ? 4.594 -13.849 5.022 1.00 83.69 172 ILE A C 1
ATOM 1304 O O . ILE A 1 172 ? 5.722 -14.336 5.053 1.00 83.69 172 ILE A O 1
ATOM 1308 N N . PHE A 1 173 ? 3.557 -14.500 4.484 1.00 75.81 173 PHE A N 1
ATOM 1309 C CA . PHE A 1 173 ? 3.621 -15.912 4.089 1.00 75.81 173 PHE A CA 1
ATOM 1310 C C . PHE A 1 173 ? 4.247 -16.149 2.711 1.00 75.81 173 PHE A C 1
ATOM 1312 O O . PHE A 1 173 ? 4.861 -17.192 2.479 1.00 75.81 173 PHE A O 1
ATOM 1319 N N . ARG A 1 174 ? 4.161 -15.186 1.787 1.00 69.06 174 ARG A N 1
ATOM 1320 C CA . ARG A 1 174 ? 4.785 -15.292 0.457 1.00 69.06 174 ARG A CA 1
ATOM 1321 C C . ARG A 1 174 ? 6.293 -15.070 0.498 1.00 69.06 174 ARG A C 1
ATOM 1323 O O . ARG A 1 174 ? 7.021 -15.547 -0.378 1.00 69.06 174 ARG A O 1
ATOM 1330 N N . SER A 1 175 ? 6.787 -14.355 1.507 1.00 65.56 175 SER A N 1
ATOM 1331 C CA . SER A 1 175 ? 8.218 -14.173 1.714 1.00 65.56 175 SER A CA 1
ATOM 1332 C C . SER A 1 175 ? 8.792 -15.364 2.473 1.00 65.56 175 SER A C 1
ATOM 1334 O O . SER A 1 175 ? 8.772 -15.415 3.701 1.00 65.56 175 SER A O 1
ATOM 1336 N N . ARG A 1 176 ? 9.370 -16.320 1.733 1.00 57.62 176 ARG A N 1
ATOM 1337 C CA . ARG A 1 176 ? 10.059 -17.487 2.312 1.00 57.62 176 ARG A CA 1
ATOM 1338 C C . ARG A 1 176 ? 11.081 -17.083 3.384 1.00 57.62 176 ARG A C 1
ATOM 1340 O O . ARG A 1 176 ? 11.210 -17.799 4.360 1.00 57.62 176 ARG A O 1
ATOM 1347 N N . GLN A 1 177 ? 11.727 -15.919 3.245 1.00 56.44 177 GLN A N 1
ATOM 1348 C CA . GLN A 1 177 ? 12.657 -15.376 4.244 1.00 56.44 177 GLN A CA 1
ATOM 1349 C C . GLN A 1 177 ? 11.989 -14.997 5.572 1.00 56.44 177 GLN A C 1
ATOM 1351 O O . GLN A 1 177 ? 12.596 -15.208 6.611 1.00 56.44 177 GLN A O 1
ATOM 1356 N N . ILE A 1 178 ? 10.755 -14.479 5.568 1.00 56.97 178 ILE A N 1
ATOM 1357 C CA . ILE A 1 178 ? 10.044 -14.128 6.812 1.00 56.97 178 ILE A CA 1
ATOM 1358 C C . ILE A 1 178 ? 9.646 -15.400 7.576 1.00 56.97 178 ILE A C 1
ATOM 1360 O O . ILE A 1 178 ? 9.686 -15.416 8.802 1.00 56.97 178 ILE A O 1
ATOM 1364 N N . VAL A 1 179 ? 9.298 -16.466 6.849 1.00 56.38 179 VAL A N 1
ATOM 1365 C CA . VAL A 1 179 ? 8.853 -17.745 7.424 1.00 56.38 179 VAL A CA 1
ATOM 1366 C C . VAL A 1 179 ? 10.026 -18.674 7.776 1.00 56.38 179 VAL A C 1
ATOM 1368 O O . VAL A 1 179 ? 9.936 -19.417 8.749 1.00 56.38 179 VAL A O 1
ATOM 1371 N N . SER A 1 180 ? 11.127 -18.656 7.011 1.00 52.50 180 SER A N 1
ATOM 1372 C CA . SER A 1 180 ? 12.253 -19.588 7.183 1.00 52.50 180 SER A CA 1
ATOM 1373 C C . SER A 1 180 ? 13.435 -19.024 7.965 1.00 52.50 180 SER A C 1
ATOM 1375 O O . SER A 1 180 ? 14.183 -19.802 8.552 1.00 52.50 180 SER A O 1
ATOM 1377 N N . GLU A 1 181 ? 13.667 -17.707 7.954 1.00 53.38 181 GLU A N 1
ATOM 1378 C CA . GLU A 1 181 ? 14.736 -17.119 8.761 1.00 53.38 181 GLU A CA 1
ATOM 1379 C C . GLU A 1 181 ? 14.193 -16.746 10.141 1.00 53.38 181 GLU A C 1
ATOM 1381 O O . GLU A 1 181 ? 13.342 -15.870 10.285 1.00 53.38 181 GLU A O 1
ATOM 1386 N N . SER A 1 182 ? 14.750 -17.353 11.188 1.00 54.97 182 SER A N 1
ATOM 1387 C CA . SER A 1 182 ? 14.498 -17.005 12.590 1.00 54.97 182 SER A CA 1
ATOM 1388 C C . SER A 1 182 ? 15.136 -15.660 12.981 1.00 54.97 182 SER A C 1
ATOM 1390 O O . SER A 1 182 ? 15.742 -15.531 14.049 1.00 54.97 182 SER A O 1
ATOM 1392 N N . THR A 1 183 ? 15.078 -14.653 12.108 1.00 70.94 183 THR A N 1
ATOM 1393 C CA . THR A 1 183 ? 15.575 -13.317 12.431 1.00 70.94 183 THR A CA 1
ATOM 1394 C C . THR A 1 183 ? 14.674 -12.676 13.482 1.00 70.94 183 THR A C 1
ATOM 1396 O O . THR A 1 183 ? 13.450 -12.830 13.494 1.00 70.94 183 THR A O 1
ATOM 1399 N N . SER A 1 184 ? 15.282 -11.913 14.391 1.00 76.69 184 SER A N 1
ATOM 1400 C CA . SER A 1 184 ? 14.553 -11.197 15.441 1.00 76.69 184 SER A CA 1
ATOM 1401 C C . SER A 1 184 ? 13.523 -10.210 14.872 1.00 76.69 184 SER A C 1
ATOM 1403 O O . SER A 1 184 ? 12.482 -10.005 15.492 1.00 76.69 184 SER A O 1
ATOM 1405 N N . ALA A 1 185 ? 13.786 -9.641 13.690 1.00 77.62 185 ALA A N 1
ATOM 1406 C CA . ALA A 1 185 ? 12.890 -8.724 12.989 1.00 77.62 185 ALA A CA 1
ATOM 1407 C C . ALA A 1 185 ? 11.655 -9.431 12.405 1.00 77.62 185 ALA A C 1
ATOM 1409 O O . ALA A 1 185 ? 10.538 -8.984 12.659 1.00 77.62 185 ALA A O 1
ATOM 1410 N N . GLY A 1 186 ? 11.838 -10.551 11.691 1.00 79.94 186 GLY A N 1
ATOM 1411 C CA . GLY A 1 186 ? 10.728 -11.335 11.139 1.00 79.94 186 GLY A CA 1
ATOM 1412 C C . GLY A 1 186 ? 9.796 -11.853 12.235 1.00 79.94 186 GLY A C 1
ATOM 1413 O O . GLY A 1 186 ? 8.585 -11.651 12.164 1.00 79.94 186 GLY A O 1
ATOM 1414 N N . ARG A 1 187 ? 10.364 -12.402 13.320 1.00 83.62 187 ARG A N 1
ATOM 1415 C CA . ARG A 1 187 ? 9.584 -12.880 14.474 1.00 83.62 187 ARG A CA 1
ATOM 1416 C C . ARG A 1 187 ? 8.769 -11.771 15.139 1.00 83.62 187 ARG A C 1
ATOM 1418 O O . ARG A 1 187 ? 7.617 -12.008 15.480 1.00 83.62 187 ARG A O 1
ATOM 1425 N N . ARG A 1 188 ? 9.344 -10.575 15.326 1.00 86.31 188 ARG A N 1
ATOM 1426 C CA . ARG A 1 188 ? 8.608 -9.424 15.882 1.00 86.31 188 ARG A CA 1
ATOM 1427 C C . ARG A 1 188 ? 7.427 -9.048 14.998 1.00 86.31 188 ARG A C 1
ATOM 1429 O O . ARG A 1 188 ? 6.344 -8.847 15.520 1.00 86.31 188 ARG A O 1
ATOM 1436 N N . LEU A 1 189 ? 7.626 -9.003 13.681 1.00 88.31 189 LEU A N 1
ATOM 1437 C CA . LEU A 1 189 ? 6.571 -8.643 12.739 1.00 88.31 189 LEU A CA 1
ATOM 1438 C C . LEU A 1 189 ? 5.400 -9.633 12.779 1.00 88.31 189 LEU A C 1
ATOM 1440 O O . LEU A 1 189 ? 4.250 -9.212 12.859 1.00 88.31 189 LEU A O 1
ATOM 1444 N N . VAL A 1 190 ? 5.701 -10.936 12.763 1.00 89.38 190 VAL A N 1
ATOM 1445 C CA . VAL A 1 190 ? 4.686 -11.995 12.858 1.00 89.38 190 VAL A CA 1
ATOM 1446 C C . VAL A 1 190 ? 3.957 -11.924 14.194 1.00 89.38 190 VAL A C 1
ATOM 1448 O O . VAL A 1 190 ? 2.735 -11.962 14.208 1.00 89.38 190 VAL A O 1
ATOM 1451 N N . LEU A 1 191 ? 4.686 -11.768 15.303 1.00 90.75 191 LEU A N 1
ATOM 1452 C CA . LEU A 1 191 ? 4.083 -11.685 16.630 1.00 90.75 191 LEU A CA 1
ATOM 1453 C C . LEU A 1 191 ? 3.159 -10.466 16.742 1.00 90.75 191 LEU A C 1
ATOM 1455 O O . LEU A 1 191 ? 2.004 -10.618 17.108 1.00 90.75 191 LEU A O 1
ATOM 1459 N N . THR A 1 192 ? 3.618 -9.278 16.339 1.00 91.94 192 THR A N 1
ATOM 1460 C CA . THR A 1 192 ? 2.781 -8.070 16.338 1.00 91.94 192 THR A CA 1
ATOM 1461 C C . THR A 1 192 ? 1.549 -8.224 15.447 1.00 91.94 192 THR A C 1
ATOM 1463 O O . THR A 1 192 ? 0.471 -7.776 15.827 1.00 91.94 192 THR A O 1
ATOM 1466 N N . PHE A 1 193 ? 1.677 -8.867 14.283 1.00 93.94 193 PHE A N 1
ATOM 1467 C CA . PHE A 1 193 ? 0.527 -9.159 13.431 1.00 93.94 193 PHE A CA 1
ATOM 1468 C C . PHE A 1 193 ? -0.479 -10.089 14.121 1.00 93.94 193 PHE A C 1
ATOM 1470 O O . PHE A 1 193 ? -1.658 -9.751 14.164 1.00 93.94 193 PHE A O 1
ATOM 1477 N N . THR A 1 194 ? -0.027 -11.207 14.697 1.00 93.75 194 THR A N 1
ATOM 1478 C CA . THR A 1 194 ? -0.898 -12.151 15.414 1.00 93.75 194 THR A CA 1
ATOM 1479 C C . THR A 1 194 ? -1.631 -11.473 16.569 1.00 93.75 194 THR A C 1
ATOM 1481 O O . THR A 1 194 ? -2.845 -11.602 16.655 1.00 93.75 194 THR A O 1
ATOM 1484 N N . GLU A 1 195 ? -0.932 -10.686 17.392 1.00 94.75 195 GLU A N 1
ATOM 1485 C CA . GLU A 1 195 ? -1.541 -9.924 18.496 1.00 94.75 195 GLU A CA 1
ATOM 1486 C C . GLU A 1 195 ? -2.575 -8.903 17.992 1.00 94.75 195 GLU A C 1
ATOM 1488 O O . GLU A 1 195 ? -3.616 -8.696 18.607 1.00 94.75 195 GLU A O 1
ATOM 1493 N N . THR A 1 196 ? -2.322 -8.271 16.841 1.00 95.25 196 THR A N 1
ATOM 1494 C CA . THR A 1 196 ? -3.270 -7.313 16.245 1.00 95.25 196 THR A CA 1
ATOM 1495 C C . THR A 1 196 ? -4.532 -8.012 15.735 1.00 95.25 196 THR A C 1
ATOM 1497 O O . THR A 1 196 ? -5.631 -7.474 15.871 1.00 95.25 196 THR A O 1
ATOM 1500 N N . VAL A 1 197 ? -4.386 -9.200 15.138 1.00 95.56 197 VAL A N 1
ATOM 1501 C CA . VAL A 1 197 ? -5.519 -10.020 14.685 1.00 95.56 197 VAL A CA 1
ATOM 1502 C C . VAL A 1 197 ? -6.329 -10.510 15.882 1.00 95.56 197 VAL A C 1
ATOM 1504 O O . VAL A 1 197 ? -7.539 -10.311 15.886 1.00 95.56 197 VAL A O 1
ATOM 1507 N N . ASP A 1 198 ? -5.674 -11.054 16.909 1.00 95.50 198 ASP A N 1
ATOM 1508 C CA . ASP A 1 198 ? -6.333 -11.537 18.128 1.00 95.50 198 ASP A CA 1
ATOM 1509 C C . ASP A 1 198 ? -7.089 -10.409 18.844 1.00 95.50 198 ASP A C 1
ATOM 1511 O O . ASP A 1 198 ? -8.266 -10.547 19.171 1.00 95.50 198 ASP A O 1
ATOM 1515 N N . LEU A 1 199 ? -6.470 -9.230 18.976 1.00 93.69 199 LEU A N 1
ATOM 1516 C CA . LEU A 1 199 ? -7.134 -8.045 19.518 1.00 93.69 199 LEU A CA 1
ATOM 1517 C C . LEU A 1 199 ? -8.397 -7.688 18.725 1.00 93.69 199 LEU A C 1
ATOM 1519 O O . LEU A 1 199 ? -9.448 -7.419 19.308 1.00 93.69 199 LEU A O 1
ATOM 1523 N N . TYR A 1 200 ? -8.307 -7.672 17.395 1.00 95.06 200 TYR A N 1
ATOM 1524 C CA . TYR A 1 200 ? -9.447 -7.372 16.537 1.00 95.06 200 TYR A CA 1
ATOM 1525 C C . TYR A 1 200 ? -10.566 -8.418 16.673 1.00 95.06 200 TYR A C 1
ATOM 1527 O O . TYR A 1 200 ? -11.738 -8.058 16.822 1.00 95.06 200 TYR A O 1
ATOM 1535 N N . GLU A 1 201 ? -10.220 -9.704 16.683 1.00 94.44 201 GLU A N 1
ATOM 1536 C CA . GLU A 1 201 ? -11.164 -10.804 16.898 1.00 94.44 201 GLU A CA 1
ATOM 1537 C C . GLU A 1 201 ? -11.859 -10.675 18.259 1.00 94.44 201 GLU A C 1
ATOM 1539 O O . GLU A 1 201 ? -13.089 -10.711 18.334 1.00 94.44 201 GLU A O 1
ATOM 1544 N N . HIS A 1 202 ? -11.106 -10.390 19.320 1.00 93.19 202 HIS A N 1
ATOM 1545 C CA . HIS A 1 202 ? -11.653 -10.201 20.660 1.00 93.19 202 HIS A CA 1
ATOM 1546 C C . HIS A 1 202 ? -12.617 -9.009 20.735 1.00 93.19 202 HIS A C 1
ATOM 1548 O O . HIS A 1 202 ? -13.685 -9.090 21.344 1.00 93.19 202 HIS A O 1
ATOM 1554 N N . ILE A 1 203 ? -12.279 -7.897 20.073 1.00 90.62 203 ILE A N 1
ATOM 1555 C CA . ILE A 1 203 ? -13.157 -6.726 20.007 1.00 90.62 203 ILE A CA 1
ATOM 1556 C C . ILE A 1 203 ? -14.440 -7.065 19.246 1.00 90.62 203 ILE A C 1
ATOM 1558 O O . ILE A 1 203 ? -15.517 -6.645 19.670 1.00 90.62 203 ILE A O 1
ATOM 1562 N N . THR A 1 204 ? -14.356 -7.767 18.116 1.00 91.44 204 THR A N 1
ATOM 1563 C CA . THR A 1 204 ? -15.528 -8.076 17.275 1.00 91.44 204 THR A CA 1
ATOM 1564 C C . THR A 1 204 ? -16.440 -9.149 17.866 1.00 91.44 204 THR A C 1
ATOM 1566 O O . THR A 1 204 ? -17.643 -9.095 17.625 1.00 91.44 204 THR A O 1
ATOM 1569 N N . ALA A 1 205 ? -15.916 -10.052 18.700 1.00 88.44 205 ALA A N 1
ATOM 1570 C CA . ALA A 1 205 ? -16.703 -11.081 19.381 1.00 88.44 205 ALA A CA 1
ATOM 1571 C C . ALA A 1 205 ? -17.761 -10.509 20.347 1.00 88.44 205 ALA A C 1
ATOM 1573 O O . ALA A 1 205 ? -18.786 -11.144 20.601 1.00 88.44 205 ALA A O 1
ATOM 1574 N N . GLY A 1 206 ? -17.542 -9.303 20.881 1.00 79.12 206 GLY A N 1
ATOM 1575 C CA . GLY A 1 206 ? -18.495 -8.630 21.762 1.00 79.12 206 GLY A CA 1
ATOM 1576 C C . GLY A 1 206 ? -19.658 -7.992 20.996 1.00 79.12 206 GLY A C 1
ATOM 1577 O O . GLY A 1 206 ? -19.486 -6.920 20.404 1.00 79.12 206 GLY A O 1
ATOM 1578 N N . TYR A 1 207 ? -20.844 -8.608 21.067 1.00 71.19 207 TYR A N 1
ATOM 1579 C CA . TYR A 1 207 ? -22.108 -8.022 20.608 1.00 71.19 207 TYR A CA 1
ATOM 1580 C C . TYR A 1 207 ? -22.853 -7.385 21.787 1.00 71.19 207 TYR A C 1
ATOM 1582 O O . TYR A 1 207 ? -23.279 -8.082 22.708 1.00 71.19 207 TYR A O 1
ATOM 1590 N N . TYR A 1 208 ? -23.009 -6.060 21.765 1.00 80.75 208 TYR A N 1
ATOM 1591 C CA . TYR A 1 208 ? -23.706 -5.313 22.812 1.00 80.75 208 TYR A CA 1
ATOM 1592 C C . TYR A 1 208 ? -24.904 -4.565 22.237 1.00 80.75 208 TYR A C 1
ATOM 1594 O O . TYR A 1 208 ? -24.809 -3.947 21.178 1.00 80.75 208 TYR A O 1
ATOM 1602 N N . ASP A 1 209 ? -26.012 -4.556 22.977 1.00 84.81 209 ASP A N 1
ATOM 1603 C CA . ASP A 1 209 ? -27.104 -3.625 22.713 1.00 84.81 209 ASP A CA 1
ATOM 1604 C C . ASP A 1 209 ? -26.741 -2.245 23.280 1.00 84.81 209 ASP A C 1
ATOM 1606 O O . ASP A 1 209 ? -26.952 -1.931 24.455 1.00 84.81 209 ASP A O 1
ATOM 1610 N N . TYR A 1 210 ? -26.144 -1.417 22.424 1.00 87.38 210 TYR A N 1
ATOM 1611 C CA . TYR A 1 210 ? -25.733 -0.063 22.780 1.00 87.38 210 TYR A CA 1
ATOM 1612 C C . TYR A 1 210 ? -26.919 0.864 23.072 1.00 87.38 210 TYR A C 1
ATOM 1614 O O . TYR A 1 210 ? -26.748 1.830 23.818 1.00 87.38 210 TYR A O 1
ATOM 1622 N N . ALA A 1 211 ? -28.114 0.584 22.540 1.00 86.62 211 ALA A N 1
ATOM 1623 C CA . ALA A 1 211 ? -29.306 1.361 22.863 1.00 86.62 211 ALA A CA 1
ATOM 1624 C C . ALA A 1 211 ? -29.732 1.082 24.309 1.00 86.62 211 ALA A C 1
ATOM 1626 O O . ALA A 1 211 ? -29.852 2.018 25.105 1.00 86.62 211 ALA A O 1
ATOM 1627 N N . ALA A 1 212 ? -29.833 -0.196 24.687 1.00 88.00 212 ALA A N 1
ATOM 1628 C CA . ALA A 1 212 ? -30.096 -0.590 26.068 1.00 88.00 212 ALA A CA 1
ATOM 1629 C C . ALA A 1 212 ? -29.033 -0.024 27.027 1.00 88.00 212 ALA A C 1
ATOM 1631 O O . ALA A 1 212 ? -29.371 0.578 28.050 1.00 88.00 212 ALA A O 1
ATOM 1632 N N . LEU A 1 213 ? -27.749 -0.108 26.662 1.00 88.00 213 LEU A N 1
ATOM 1633 C CA . LEU A 1 213 ? -26.650 0.396 27.488 1.00 88.00 213 LEU A CA 1
ATOM 1634 C C . LEU A 1 213 ? -26.737 1.913 27.725 1.00 88.00 213 LEU A C 1
ATOM 1636 O O . LEU A 1 213 ? -26.551 2.379 28.851 1.00 88.00 213 LEU A O 1
ATOM 1640 N N . ARG A 1 214 ? -27.072 2.690 26.686 1.00 87.94 214 ARG A N 1
ATOM 1641 C CA . ARG A 1 214 ? -27.279 4.142 26.797 1.00 87.94 214 ARG A CA 1
ATOM 1642 C C . ARG A 1 214 ? -28.490 4.490 27.656 1.00 87.94 214 ARG A C 1
ATOM 1644 O O . ARG A 1 214 ? -28.411 5.440 28.427 1.00 87.94 214 ARG A O 1
ATOM 1651 N N . THR A 1 215 ? -29.582 3.731 27.564 1.00 86.69 215 THR A N 1
ATOM 1652 C CA . THR A 1 215 ? -30.769 3.980 28.402 1.00 86.69 215 THR A CA 1
ATOM 1653 C C . THR A 1 215 ? -30.514 3.684 29.880 1.00 86.69 215 THR A C 1
ATOM 1655 O O . THR A 1 215 ? -30.920 4.470 30.731 1.00 86.69 215 THR A O 1
ATOM 1658 N N . ALA A 1 216 ? -29.796 2.601 30.191 1.00 87.56 216 ALA A N 1
ATOM 1659 C CA . ALA A 1 216 ? -29.538 2.187 31.567 1.00 87.56 216 ALA A CA 1
ATOM 1660 C C . ALA A 1 216 ? -28.474 3.049 32.269 1.00 87.56 216 ALA A C 1
ATOM 1662 O O . ALA A 1 216 ? -28.613 3.362 33.449 1.00 87.56 216 ALA A O 1
ATOM 1663 N N . PHE A 1 217 ? -27.417 3.445 31.552 1.00 86.50 217 PHE A N 1
ATOM 1664 C CA . PHE A 1 217 ? -26.234 4.078 32.149 1.00 86.50 217 PHE A CA 1
ATOM 1665 C C . PHE A 1 217 ? -25.953 5.498 31.640 1.00 86.50 217 PHE A C 1
ATOM 1667 O O . PHE A 1 217 ? -24.996 6.127 32.096 1.00 86.50 217 PHE A O 1
ATOM 1674 N N . GLY A 1 218 ? -26.770 6.043 30.735 1.00 80.88 218 GLY A N 1
ATOM 1675 C CA . GLY A 1 218 ? -26.541 7.359 30.126 1.00 80.88 218 GLY A CA 1
ATOM 1676 C C . GLY A 1 218 ? -26.464 8.521 31.122 1.00 80.88 218 GLY A C 1
ATOM 1677 O O . GLY A 1 218 ? -25.738 9.480 30.877 1.00 80.88 218 GLY A O 1
ATOM 1678 N N . SER A 1 219 ? -27.142 8.424 32.270 1.00 81.12 219 SER A N 1
ATOM 1679 C CA . SER A 1 219 ? -27.115 9.436 33.339 1.00 81.12 219 SER A CA 1
ATOM 1680 C C . SER A 1 219 ? -25.914 9.322 34.285 1.00 81.12 219 SER A C 1
ATOM 1682 O O . SER A 1 219 ? -25.652 10.247 35.049 1.00 81.12 219 SER A O 1
ATOM 1684 N N . THR A 1 220 ? -25.178 8.206 34.252 1.00 86.44 220 THR A N 1
ATOM 1685 C CA . THR A 1 220 ? -24.124 7.899 35.237 1.00 86.44 220 THR A CA 1
ATOM 1686 C C . THR A 1 220 ? -22.751 8.468 34.877 1.00 86.44 220 THR A C 1
ATOM 1688 O O . THR A 1 220 ? -21.864 8.496 35.721 1.00 86.44 220 THR A O 1
ATOM 1691 N N . GLY A 1 221 ? -22.547 8.889 33.624 1.00 85.44 221 GLY A N 1
ATOM 1692 C CA . GLY A 1 221 ? -21.247 9.348 33.115 1.00 85.44 221 GLY A CA 1
ATOM 1693 C C . GLY A 1 221 ? -20.269 8.225 32.737 1.00 85.44 221 GLY A C 1
ATOM 1694 O O . GLY A 1 221 ? -19.371 8.465 31.935 1.00 85.44 221 GLY A O 1
ATOM 1695 N N . VAL A 1 222 ? -20.496 6.986 33.191 1.00 90.50 222 VAL A N 1
ATOM 1696 C CA . VAL A 1 222 ? -19.607 5.826 32.957 1.00 90.50 222 VAL A CA 1
ATOM 1697 C C . VAL A 1 222 ? -19.370 5.551 31.465 1.00 90.50 222 VAL A C 1
ATOM 1699 O O . VAL A 1 222 ? -18.279 5.153 31.062 1.00 90.50 222 VAL A O 1
ATOM 1702 N N . LEU A 1 223 ? -20.365 5.804 30.611 1.00 89.38 223 LEU A N 1
ATOM 1703 C CA . LEU A 1 223 ? -20.231 5.636 29.158 1.00 89.38 223 LEU A CA 1
ATOM 1704 C C . LEU A 1 223 ? -19.172 6.564 28.549 1.00 89.38 223 LEU A C 1
ATOM 1706 O O . LEU A 1 223 ? -18.467 6.153 27.628 1.00 89.38 223 LEU A O 1
ATOM 1710 N N . ALA A 1 224 ? -19.032 7.785 29.069 1.00 89.69 224 ALA A N 1
ATOM 1711 C CA . ALA A 1 224 ? -18.015 8.723 28.608 1.00 89.69 224 ALA A CA 1
ATOM 1712 C C . ALA A 1 224 ? -16.606 8.255 29.001 1.00 89.69 224 ALA A C 1
ATOM 1714 O O . ALA A 1 224 ? -15.670 8.398 28.212 1.00 89.69 224 ALA A O 1
ATOM 1715 N N . ASP A 1 225 ? -16.462 7.634 30.174 1.00 91.31 225 ASP A N 1
ATOM 1716 C CA . ASP A 1 225 ? -15.193 7.050 30.610 1.00 91.31 225 ASP A CA 1
ATOM 1717 C C . ASP A 1 225 ? -14.802 5.860 29.727 1.00 91.31 225 ASP A C 1
ATOM 1719 O O . ASP A 1 225 ? -13.670 5.796 29.244 1.00 91.31 225 ASP A O 1
ATOM 1723 N N . ILE A 1 226 ? -15.751 4.961 29.428 1.00 91.81 226 ILE A N 1
ATOM 1724 C CA . ILE A 1 226 ? -15.532 3.834 28.505 1.00 91.81 226 ILE A CA 1
ATOM 1725 C C . ILE A 1 226 ? -15.140 4.351 27.117 1.00 91.81 226 ILE A C 1
ATOM 1727 O O . ILE A 1 226 ? -14.142 3.901 26.550 1.00 91.81 226 ILE A O 1
ATOM 1731 N N . GLN A 1 227 ? -15.876 5.334 26.588 1.00 92.44 227 GLN A N 1
ATOM 1732 C CA . GLN A 1 227 ? -15.542 5.992 25.325 1.00 92.44 227 GLN A CA 1
ATOM 1733 C C . GLN A 1 227 ? -14.111 6.545 25.344 1.00 92.44 227 GLN A C 1
ATOM 1735 O O . GLN A 1 227 ? -13.364 6.362 24.382 1.00 92.44 227 GLN A O 1
ATOM 1740 N N . GLY A 1 228 ? -13.718 7.200 26.438 1.00 92.31 228 GLY A N 1
ATOM 1741 C CA . GLY A 1 228 ? -12.386 7.765 26.619 1.00 92.31 228 GLY A CA 1
ATOM 1742 C C . GLY A 1 228 ? -11.283 6.706 26.641 1.00 92.31 228 GLY A C 1
ATOM 1743 O O . GLY A 1 228 ? -10.252 6.895 25.998 1.00 92.31 228 GLY A O 1
ATOM 1744 N N . VAL A 1 229 ? -11.491 5.583 27.334 1.00 94.12 229 VAL A N 1
ATOM 1745 C CA . VAL A 1 229 ? -10.521 4.475 27.392 1.00 94.12 229 VAL A CA 1
ATOM 1746 C C . VAL A 1 229 ? -10.341 3.833 26.017 1.00 94.12 229 VAL A C 1
ATOM 1748 O O . VAL A 1 229 ? -9.209 3.670 25.566 1.00 94.12 229 VAL A O 1
ATOM 1751 N N . ILE A 1 230 ? -11.437 3.534 25.315 1.00 92.69 230 ILE A N 1
ATOM 1752 C CA . ILE A 1 230 ? -11.381 2.950 23.966 1.00 92.69 230 ILE A CA 1
ATOM 1753 C C . ILE A 1 230 ? -10.725 3.930 22.982 1.00 92.69 230 ILE A C 1
ATOM 1755 O O . ILE A 1 230 ? -9.897 3.524 22.170 1.00 92.69 230 ILE A O 1
ATOM 1759 N N . GLY A 1 231 ? -11.024 5.229 23.089 1.00 94.06 231 GLY A N 1
ATOM 1760 C CA . GLY A 1 231 ? -10.384 6.262 22.271 1.00 94.06 231 GLY A CA 1
ATOM 1761 C C . GLY A 1 231 ? -8.874 6.384 22.516 1.00 94.06 231 GLY A C 1
ATOM 1762 O O . GLY A 1 231 ? -8.110 6.591 21.572 1.00 94.06 231 GLY A O 1
ATOM 1763 N N . ARG A 1 232 ? -8.411 6.204 23.761 1.00 94.12 232 ARG A N 1
ATOM 1764 C CA . ARG A 1 232 ? -6.971 6.159 24.077 1.00 94.12 232 ARG A CA 1
ATOM 1765 C C . ARG A 1 232 ? -6.308 4.918 23.487 1.00 94.12 232 ARG A C 1
ATOM 1767 O O . ARG A 1 232 ? -5.284 5.061 22.836 1.00 94.12 232 ARG A O 1
ATOM 1774 N N . LEU A 1 233 ? -6.930 3.745 23.622 1.00 93.06 233 LEU A N 1
ATOM 1775 C CA . LEU A 1 233 ? -6.442 2.506 23.002 1.00 93.06 233 LEU A CA 1
ATOM 1776 C C . LEU A 1 233 ? -6.320 2.637 21.479 1.00 93.06 233 LEU A C 1
ATOM 1778 O O . LEU A 1 233 ? -5.316 2.224 20.907 1.00 93.06 233 LEU A O 1
ATOM 1782 N N . ALA A 1 234 ? -7.310 3.252 20.828 1.00 94.75 234 ALA A N 1
ATOM 1783 C CA . ALA A 1 234 ? -7.248 3.544 19.400 1.00 94.75 234 ALA A CA 1
ATOM 1784 C C . ALA A 1 234 ? -6.060 4.456 19.055 1.00 94.75 234 ALA A C 1
ATOM 1786 O O . ALA A 1 234 ? -5.304 4.163 18.136 1.00 94.75 234 ALA A O 1
ATOM 1787 N N . THR A 1 235 ? -5.857 5.524 19.830 1.00 94.19 235 THR A N 1
ATOM 1788 C CA . THR A 1 235 ? -4.730 6.455 19.638 1.00 94.19 235 THR A CA 1
ATOM 1789 C C . THR A 1 235 ? -3.376 5.761 19.827 1.00 94.19 235 THR A C 1
ATOM 1791 O O . THR A 1 235 ? -2.445 5.999 19.060 1.00 94.19 235 THR A O 1
ATOM 1794 N N . ASP A 1 236 ? -3.261 4.877 20.818 1.00 92.94 236 ASP A N 1
ATOM 1795 C CA . ASP A 1 236 ? -2.030 4.130 21.087 1.00 92.94 236 ASP A CA 1
ATOM 1796 C C . ASP A 1 236 ? -1.724 3.122 19.967 1.00 92.94 236 ASP A C 1
ATOM 1798 O O . ASP A 1 236 ? -0.571 2.997 19.546 1.00 92.94 236 ASP A O 1
ATOM 1802 N N . LEU A 1 237 ? -2.747 2.444 19.432 1.00 93.38 237 LEU A N 1
ATOM 1803 C CA . LEU A 1 237 ? -2.619 1.571 18.258 1.00 93.38 237 LEU A CA 1
ATOM 1804 C C . LEU A 1 237 ? -2.221 2.346 17.001 1.00 93.38 237 LEU A C 1
ATOM 1806 O O . LEU A 1 237 ? -1.373 1.883 16.236 1.00 93.38 237 LEU A O 1
ATOM 1810 N N . ASP A 1 238 ? -2.785 3.534 16.804 1.00 94.25 238 ASP A N 1
ATOM 1811 C CA . ASP A 1 238 ? -2.424 4.409 15.693 1.00 94.25 238 ASP A CA 1
ATOM 1812 C C . ASP A 1 238 ? -0.952 4.846 15.783 1.00 94.25 238 ASP A C 1
ATOM 1814 O O . ASP A 1 238 ? -0.175 4.761 14.824 1.00 94.25 238 ASP A O 1
ATOM 1818 N N . TYR A 1 239 ? -0.514 5.218 16.985 1.00 91.50 239 TYR A N 1
ATOM 1819 C CA . TYR A 1 239 ? 0.878 5.549 17.250 1.00 91.50 239 TYR A CA 1
ATOM 1820 C C . TYR A 1 239 ? 1.814 4.338 17.060 1.00 91.50 239 TYR A C 1
ATOM 1822 O O . TYR A 1 239 ? 2.892 4.488 16.476 1.00 91.50 239 TYR A O 1
ATOM 1830 N N . LEU A 1 240 ? 1.404 3.129 17.464 1.00 91.25 240 LEU A N 1
ATOM 1831 C CA . LEU A 1 240 ? 2.132 1.888 17.170 1.00 91.25 240 LEU A CA 1
ATOM 1832 C C . LEU A 1 240 ? 2.277 1.661 15.659 1.00 91.25 240 LEU A C 1
ATOM 1834 O O . LEU A 1 240 ? 3.381 1.362 15.198 1.00 91.25 240 LEU A O 1
ATOM 1838 N N . GLY A 1 241 ? 1.205 1.858 14.883 1.00 91.75 241 GLY A N 1
ATOM 1839 C CA . GLY A 1 241 ? 1.236 1.779 13.420 1.00 91.75 241 GLY A CA 1
ATOM 1840 C C . GLY A 1 241 ? 2.277 2.729 12.823 1.00 91.75 241 GLY A C 1
ATOM 1841 O O . GLY A 1 241 ? 3.152 2.311 12.057 1.00 91.75 241 GLY A O 1
ATOM 1842 N N . SER A 1 242 ? 2.279 3.983 13.282 1.00 91.12 242 SER A N 1
ATOM 1843 C CA . SER A 1 242 ? 3.278 4.990 12.900 1.00 91.12 242 SER A CA 1
ATOM 1844 C C . SER A 1 242 ? 4.709 4.592 13.290 1.00 91.12 242 SER A C 1
ATOM 1846 O O . SER A 1 242 ? 5.647 4.758 12.506 1.00 91.12 242 SER A O 1
ATOM 1848 N N . ALA A 1 243 ? 4.909 4.047 14.493 1.00 89.38 243 ALA A N 1
ATOM 1849 C CA . ALA A 1 243 ? 6.226 3.632 14.976 1.00 89.38 243 ALA A CA 1
ATOM 1850 C C . ALA A 1 243 ? 6.811 2.479 14.143 1.00 89.38 243 ALA A C 1
ATOM 1852 O O . ALA A 1 243 ? 8.008 2.490 13.832 1.00 89.38 243 ALA A O 1
ATOM 1853 N N . ILE A 1 244 ? 5.968 1.530 13.720 1.00 88.06 244 ILE A N 1
ATOM 1854 C CA . ILE A 1 244 ? 6.352 0.424 12.831 1.00 88.06 244 ILE A CA 1
ATOM 1855 C C . ILE A 1 244 ? 6.771 0.958 11.455 1.00 88.06 244 ILE A C 1
ATOM 1857 O O . ILE A 1 244 ? 7.804 0.533 10.933 1.00 88.06 244 ILE A O 1
ATOM 1861 N N . LEU A 1 245 ? 6.042 1.934 10.897 1.00 85.31 245 LEU A N 1
ATOM 1862 C CA . LEU A 1 245 ? 6.361 2.549 9.599 1.00 85.31 245 LEU A CA 1
ATOM 1863 C C . LEU A 1 245 ? 7.727 3.245 9.582 1.00 85.31 245 LEU A C 1
ATOM 1865 O O . LEU A 1 245 ? 8.466 3.160 8.598 1.00 85.31 245 LEU A O 1
ATOM 1869 N N . VAL A 1 246 ? 8.077 3.923 10.677 1.00 83.50 246 VAL A N 1
ATOM 1870 C CA . VAL A 1 246 ? 9.361 4.630 10.828 1.00 83.50 246 VAL A CA 1
ATOM 1871 C C . VAL A 1 246 ? 10.466 3.697 11.356 1.00 83.50 246 VAL A C 1
ATOM 1873 O O . VAL A 1 246 ? 11.625 4.100 11.449 1.00 83.50 246 VAL A O 1
ATOM 1876 N N . ASN A 1 247 ? 10.139 2.435 11.667 1.00 79.69 247 ASN A N 1
ATOM 1877 C CA . ASN A 1 247 ? 11.031 1.450 12.282 1.00 79.69 247 ASN A CA 1
ATOM 1878 C C . ASN A 1 247 ? 11.703 1.990 13.563 1.00 79.69 247 ASN A C 1
ATOM 1880 O O . ASN A 1 247 ? 12.917 1.876 13.751 1.00 79.69 247 ASN A O 1
ATOM 1884 N N . ARG A 1 248 ? 10.909 2.624 14.436 1.00 72.69 248 ARG A N 1
ATOM 1885 C CA . ARG A 1 248 ? 11.349 3.148 15.739 1.00 72.69 248 ARG A CA 1
ATOM 1886 C C . ARG A 1 248 ? 10.839 2.283 16.885 1.00 72.69 248 ARG A C 1
ATOM 1888 O O . ARG A 1 248 ? 9.786 1.661 16.792 1.00 72.69 248 ARG A O 1
ATOM 1895 N N . ALA A 1 249 ? 11.591 2.270 17.984 1.00 66.69 249 ALA A N 1
ATOM 1896 C CA . ALA A 1 249 ? 11.131 1.661 19.224 1.00 66.69 249 ALA A CA 1
ATOM 1897 C C . ALA A 1 249 ? 9.938 2.446 19.793 1.00 66.69 249 ALA A C 1
ATOM 1899 O O . ALA A 1 249 ? 9.942 3.684 19.814 1.00 66.69 249 ALA A O 1
ATOM 1900 N N . TYR A 1 250 ? 8.937 1.705 20.265 1.00 55.31 250 TYR A N 1
ATOM 1901 C CA . TYR A 1 250 ? 7.811 2.236 21.024 1.00 55.31 250 TYR A CA 1
ATOM 1902 C C . TYR A 1 250 ? 8.332 2.944 22.287 1.00 55.31 250 TYR A C 1
ATOM 1904 O O . TYR A 1 250 ? 9.151 2.374 23.009 1.00 55.31 250 TYR A O 1
ATOM 1912 N N . GLY A 1 251 ? 7.919 4.197 22.516 1.00 59.53 251 GLY A N 1
ATOM 1913 C CA . GLY A 1 251 ? 8.385 5.030 23.640 1.00 59.53 251 GLY A CA 1
ATOM 1914 C C . GLY A 1 251 ? 9.195 6.276 23.255 1.00 59.53 251 GLY A C 1
ATOM 1915 O O . GLY A 1 251 ? 9.594 7.042 24.128 1.00 59.53 251 GLY A O 1
ATOM 1916 N N . SER A 1 252 ? 9.419 6.526 21.961 1.00 48.03 252 SER A N 1
ATOM 1917 C CA . SER A 1 252 ? 9.850 7.852 21.488 1.00 48.03 252 SER A CA 1
ATOM 1918 C C . SER A 1 252 ? 8.634 8.788 21.422 1.00 48.03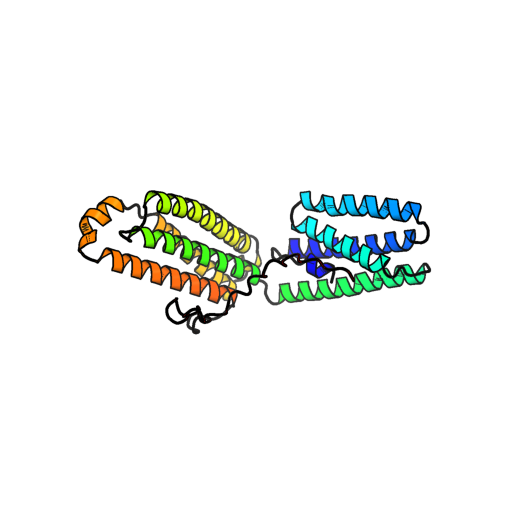 252 SER A C 1
ATOM 1920 O O . SER A 1 252 ? 7.569 8.325 21.033 1.00 48.03 252 SER A O 1
ATOM 1922 N N . PRO A 1 253 ? 8.706 10.074 21.809 1.00 45.69 253 PRO A N 1
ATOM 1923 C CA . PRO A 1 253 ? 7.528 10.942 21.768 1.00 45.69 253 PRO A CA 1
ATOM 1924 C C . PRO A 1 253 ? 6.897 10.893 20.373 1.00 45.69 253 PRO A C 1
ATOM 1926 O O . PRO A 1 253 ? 7.624 10.904 19.372 1.00 45.69 253 PRO A O 1
ATOM 1929 N N . ALA A 1 254 ? 5.564 10.774 20.317 1.00 47.44 254 ALA A N 1
ATOM 1930 C CA . ALA A 1 254 ? 4.827 10.772 19.060 1.00 47.44 254 ALA A CA 1
ATOM 1931 C C . ALA A 1 254 ? 5.336 11.912 18.170 1.00 47.44 254 ALA A C 1
ATOM 1933 O O . ALA A 1 254 ? 5.566 13.005 18.702 1.00 47.44 254 ALA A O 1
ATOM 1934 N N . PRO A 1 255 ? 5.562 11.694 16.855 1.00 45.25 255 PRO A N 1
ATOM 1935 C CA . PRO A 1 255 ? 5.785 12.813 15.951 1.00 45.25 255 PRO A CA 1
ATOM 1936 C C . PRO A 1 255 ? 4.577 13.712 16.148 1.00 45.25 255 PRO A C 1
ATOM 1938 O O . PRO A 1 255 ? 3.463 13.275 15.886 1.00 45.25 255 PRO A O 1
ATOM 1941 N N . THR A 1 256 ? 4.807 14.865 16.778 1.00 44.41 256 THR A N 1
ATOM 1942 C CA . THR A 1 256 ? 3.786 15.674 17.442 1.00 44.41 256 THR A CA 1
ATOM 1943 C C . THR A 1 256 ? 2.508 15.671 16.621 1.00 44.41 256 THR A C 1
ATOM 1945 O O . THR A 1 256 ? 2.448 16.339 15.588 1.00 44.41 256 THR A O 1
ATOM 1948 N N . ALA A 1 257 ? 1.502 14.909 17.061 1.00 41.97 257 ALA A N 1
ATOM 1949 C CA . ALA A 1 257 ? 0.151 15.154 16.608 1.00 41.97 257 ALA A CA 1
ATOM 1950 C C . ALA A 1 257 ? -0.080 16.632 16.918 1.00 41.97 257 ALA A C 1
ATOM 1952 O O . ALA A 1 257 ? 0.137 17.063 18.057 1.00 41.97 257 ALA A O 1
ATOM 1953 N N . CYS A 1 258 ? -0.376 17.428 15.888 1.00 35.06 258 CYS A N 1
ATOM 1954 C CA . CYS A 1 258 ? -0.702 18.834 16.073 1.00 35.06 258 CYS A CA 1
ATOM 1955 C C . CYS A 1 258 ? -1.684 18.923 17.248 1.00 35.06 258 CYS A C 1
ATOM 1957 O O . CYS A 1 258 ? -2.695 18.214 17.224 1.00 35.06 258 CYS A O 1
ATOM 1959 N N . PRO A 1 259 ? -1.389 19.721 18.290 1.00 32.56 259 PRO A N 1
ATOM 1960 C CA . PRO A 1 259 ? -2.223 19.753 19.475 1.00 32.56 259 PRO A CA 1
ATOM 1961 C C . PRO A 1 259 ? -3.644 20.105 19.051 1.00 32.56 259 PRO A C 1
ATOM 1963 O O . PRO A 1 259 ? -3.879 21.111 18.377 1.00 32.56 259 PRO A O 1
ATOM 1966 N N . SER A 1 260 ? -4.576 19.232 19.425 1.00 40.50 260 SER A N 1
ATOM 1967 C CA . SER A 1 260 ? -6.003 19.358 19.174 1.00 40.50 260 SER A CA 1
ATOM 1968 C C . SER A 1 260 ? -6.487 20.795 19.423 1.00 40.50 260 SER A C 1
ATOM 1970 O O . SER A 1 260 ? -6.457 21.292 20.549 1.00 40.50 260 SER A O 1
ATOM 1972 N N . SER A 1 261 ? -6.903 21.457 18.344 1.00 39.78 261 SER A N 1
ATOM 1973 C CA . SER A 1 261 ? -8.094 22.317 18.227 1.00 39.78 261 SER A CA 1
ATOM 1974 C C . SER A 1 261 ? -8.392 23.436 19.248 1.00 39.78 261 SER A C 1
ATOM 1976 O O . SER A 1 261 ? -9.461 24.031 19.156 1.00 39.78 261 SER A O 1
ATOM 1978 N N . ARG A 1 262 ? -7.489 23.831 20.158 1.00 38.81 262 ARG A N 1
ATOM 1979 C CA . ARG A 1 262 ? -7.697 25.020 21.029 1.00 38.81 262 ARG A CA 1
ATOM 1980 C C . ARG A 1 262 ? -6.689 26.158 20.860 1.00 38.81 262 ARG A C 1
ATOM 1982 O O . ARG A 1 262 ? -6.942 27.247 21.363 1.00 38.81 262 ARG A O 1
ATOM 1989 N N . ALA A 1 263 ? -5.591 25.954 20.129 1.00 36.00 263 ALA A N 1
ATOM 1990 C CA . ALA A 1 263 ? -4.553 26.980 19.944 1.00 36.00 263 ALA A CA 1
ATOM 1991 C C . ALA A 1 263 ? -4.555 27.660 18.560 1.00 36.00 263 ALA A C 1
ATOM 1993 O O . ALA A 1 263 ? -3.945 28.712 18.399 1.00 36.00 263 ALA A O 1
ATOM 1994 N N . CYS A 1 264 ? -5.283 27.131 17.571 1.00 35.66 264 CYS A N 1
ATOM 1995 C CA . CYS A 1 264 ? -5.532 27.846 16.318 1.00 35.66 264 CYS A CA 1
ATOM 1996 C C . CYS A 1 264 ? -6.789 28.712 16.459 1.00 35.66 264 CYS A C 1
ATOM 1998 O O . CYS A 1 264 ? -7.872 28.342 16.012 1.00 35.66 264 CYS A O 1
ATOM 2000 N N . LYS A 1 265 ? -6.648 29.898 17.066 1.00 32.09 265 LYS A N 1
ATOM 2001 C CA . LYS A 1 265 ? -7.504 31.019 16.655 1.00 32.09 265 LYS A CA 1
ATOM 2002 C C . LYS A 1 265 ? -7.210 31.260 15.170 1.00 32.09 265 LYS A C 1
ATOM 2004 O O . LYS A 1 265 ? -6.030 31.372 14.834 1.00 32.09 265 LYS A O 1
ATOM 2009 N N . PRO A 1 266 ? -8.213 31.356 14.282 1.00 33.69 266 PRO A N 1
ATOM 2010 C CA . PRO A 1 266 ? -7.948 31.822 12.935 1.00 33.69 266 PRO A CA 1
ATOM 2011 C C . PRO A 1 266 ? -7.416 33.249 13.063 1.00 33.69 266 PRO A C 1
ATOM 2013 O O . PRO A 1 266 ? -8.136 34.160 13.472 1.00 33.69 266 PRO A O 1
ATOM 2016 N N . ALA A 1 267 ? -6.130 33.438 12.769 1.00 33.78 267 ALA A N 1
ATOM 2017 C CA . ALA A 1 267 ? -5.627 34.754 12.441 1.00 33.78 267 ALA A CA 1
ATOM 2018 C C . ALA A 1 267 ? -6.462 35.223 11.249 1.00 33.78 267 ALA A C 1
ATOM 2020 O O . ALA A 1 267 ? -6.441 34.610 10.182 1.00 33.78 267 ALA A O 1
ATOM 2021 N N . SER A 1 268 ? -7.268 36.253 11.475 1.00 36.00 268 SER A N 1
ATOM 2022 C CA . SER A 1 268 ? -8.026 36.955 10.454 1.00 36.00 268 SER A CA 1
ATOM 2023 C C . SER A 1 268 ? -7.066 37.425 9.361 1.00 36.00 268 SER A C 1
ATOM 2025 O O . SER A 1 268 ? -6.437 38.474 9.491 1.00 36.00 268 SER A O 1
ATOM 2027 N N . MET A 1 269 ? -6.931 36.641 8.294 1.00 29.72 269 MET A N 1
ATOM 2028 C CA . MET A 1 269 ? -6.380 37.117 7.035 1.00 29.72 269 MET A CA 1
ATOM 2029 C C . MET A 1 269 ? -7.544 37.608 6.169 1.00 29.72 269 MET A C 1
ATOM 2031 O O . MET A 1 269 ? -8.539 36.894 6.021 1.00 29.72 269 MET A O 1
ATOM 2035 N N . PRO A 1 270 ? -7.468 38.839 5.640 1.00 31.27 270 PRO A N 1
ATOM 2036 C CA . PRO A 1 270 ? -8.555 39.437 4.886 1.00 31.27 270 PRO A CA 1
ATOM 2037 C C . PRO A 1 270 ? -8.803 38.651 3.598 1.00 31.27 270 PRO A C 1
ATOM 2039 O O . PRO A 1 270 ? -7.890 38.426 2.803 1.00 31.27 270 PRO A O 1
ATOM 2042 N N . CYS A 1 271 ? -10.061 38.264 3.385 1.00 29.97 271 CYS A N 1
ATOM 2043 C CA . CYS A 1 271 ? -10.545 37.741 2.117 1.00 29.97 271 CYS A CA 1
ATOM 2044 C C . CYS A 1 271 ? -10.239 38.741 0.993 1.00 29.97 271 CYS A C 1
ATOM 2046 O O . CYS A 1 271 ? -10.932 39.746 0.826 1.00 29.97 271 CYS A O 1
ATOM 2048 N N . LEU A 1 272 ? -9.222 38.440 0.188 1.00 33.81 272 LEU A N 1
ATOM 2049 C CA . LEU A 1 272 ? -9.028 39.015 -1.138 1.00 33.81 272 LEU A CA 1
ATOM 2050 C C . LEU A 1 272 ? -10.103 38.440 -2.069 1.00 33.81 272 LEU A C 1
ATOM 2052 O O . LEU A 1 272 ? -9.874 37.512 -2.839 1.00 33.81 272 LEU A O 1
ATOM 2056 N N . VAL A 1 273 ? -11.311 38.992 -1.968 1.00 37.34 273 VAL A N 1
ATOM 2057 C CA . VAL A 1 273 ? -12.345 38.837 -2.993 1.00 37.34 273 VAL A CA 1
ATOM 2058 C C . VAL A 1 273 ? -11.945 39.723 -4.178 1.00 37.34 273 VAL A C 1
ATOM 2060 O O . VAL A 1 273 ? -11.768 40.932 -3.991 1.00 37.34 273 VAL A O 1
ATOM 2063 N N . PRO A 1 274 ? -11.804 39.190 -5.405 1.00 33.53 274 PRO A N 1
ATOM 2064 C CA . PRO A 1 274 ? -11.606 40.029 -6.574 1.00 33.53 274 PRO A CA 1
ATOM 2065 C C . PRO A 1 274 ? -12.881 40.847 -6.822 1.00 33.53 274 PRO A C 1
ATOM 2067 O O . PRO A 1 274 ? -13.954 40.321 -7.109 1.00 33.53 274 PRO A O 1
ATOM 2070 N N . LYS A 1 275 ? -12.752 42.167 -6.675 1.00 35.72 275 LYS A N 1
ATOM 2071 C CA . LYS A 1 275 ? -13.798 43.159 -6.942 1.00 35.72 275 LYS A CA 1
ATOM 2072 C C . LYS A 1 275 ? -14.200 43.078 -8.429 1.00 35.72 275 LYS A C 1
ATOM 2074 O O . LYS A 1 275 ? -13.309 43.144 -9.280 1.00 35.72 275 LYS A O 1
ATOM 2079 N N . PRO A 1 276 ? -15.491 42.987 -8.789 1.00 33.72 276 PRO A N 1
ATOM 2080 C CA . PRO A 1 276 ? -15.895 43.037 -10.190 1.00 33.72 276 PRO A CA 1
ATOM 2081 C C . PRO A 1 276 ? -15.558 44.413 -10.786 1.00 33.72 276 PRO A C 1
ATOM 2083 O O . PRO A 1 276 ? -15.921 45.456 -10.232 1.00 33.72 276 PRO A O 1
ATOM 2086 N N . ARG A 1 277 ? -14.838 44.416 -11.918 1.00 35.28 277 ARG A N 1
ATOM 2087 C CA . ARG A 1 277 ? -14.549 45.613 -12.721 1.00 35.28 277 ARG A CA 1
ATOM 2088 C C . ARG A 1 277 ? -15.872 46.258 -13.141 1.00 35.28 277 ARG A C 1
ATOM 2090 O O . ARG A 1 277 ? -16.594 45.707 -13.965 1.00 35.28 277 ARG A O 1
ATOM 2097 N N . ARG A 1 278 ? -16.169 47.446 -12.607 1.00 36.50 278 ARG A N 1
ATOM 2098 C CA . ARG A 1 278 ? -17.173 48.340 -13.195 1.00 36.50 278 ARG A CA 1
ATOM 2099 C C . ARG A 1 278 ? -16.674 48.770 -14.570 1.00 36.50 278 ARG A C 1
ATOM 2101 O O . ARG A 1 278 ? -15.649 49.437 -14.677 1.00 36.50 278 ARG A O 1
ATOM 2108 N N . ALA A 1 279 ? -17.415 48.396 -15.604 1.00 46.16 279 ALA A N 1
ATOM 2109 C CA . ALA A 1 279 ? -17.349 49.055 -16.893 1.00 46.16 279 ALA A CA 1
ATOM 2110 C C . ALA A 1 279 ? -17.876 50.488 -16.722 1.00 46.16 279 ALA A C 1
ATOM 2112 O O . ALA A 1 279 ? -19.061 50.700 -16.479 1.00 46.16 279 ALA A O 1
ATOM 2113 N N . SER A 1 280 ? -16.991 51.474 -16.827 1.00 40.12 280 SER A N 1
ATOM 2114 C CA . SER A 1 280 ? -17.365 52.864 -17.079 1.00 40.12 280 SER A CA 1
ATOM 2115 C C . SER A 1 280 ? -16.555 53.339 -18.272 1.00 40.12 280 SER A C 1
ATOM 2117 O O . SER A 1 280 ? -15.345 53.538 -18.173 1.00 40.12 280 SER A O 1
ATOM 2119 N N . GLY A 1 281 ? -17.224 53.450 -19.415 1.00 40.62 281 GLY A N 1
ATOM 2120 C CA . GLY A 1 281 ? -16.631 53.983 -20.627 1.00 40.62 281 GLY A CA 1
ATOM 2121 C C . GLY A 1 281 ? -16.305 55.467 -20.498 1.00 40.62 281 GLY A C 1
ATOM 2122 O O . GLY A 1 281 ? -17.049 56.224 -19.873 1.00 40.62 281 GLY A O 1
ATOM 2123 N N . ARG A 1 282 ? -15.217 55.871 -21.157 1.00 33.44 282 ARG A N 1
ATOM 2124 C CA . ARG A 1 282 ? -15.102 57.149 -21.865 1.00 33.44 282 ARG A CA 1
ATOM 2125 C C . ARG A 1 282 ? -13.873 57.083 -22.775 1.00 33.44 282 ARG A C 1
ATOM 2127 O O . ARG A 1 282 ? -12.750 57.172 -22.299 1.00 33.44 282 ARG A O 1
ATOM 2134 N N . TRP A 1 283 ? -14.108 56.876 -24.067 1.00 40.50 283 TRP A N 1
ATOM 2135 C CA . TRP A 1 283 ? -13.107 57.072 -25.112 1.00 40.50 283 TRP A CA 1
ATOM 2136 C C . TRP A 1 283 ? -13.005 58.575 -25.399 1.00 40.50 283 TRP A C 1
ATOM 2138 O O . TRP A 1 283 ? -14.017 59.216 -25.693 1.00 40.50 283 TRP A O 1
ATOM 2148 N N . ARG A 1 284 ? -11.800 59.122 -25.279 1.00 40.78 284 ARG A N 1
ATOM 2149 C CA . ARG A 1 284 ? -11.306 60.291 -26.008 1.00 40.78 284 ARG A CA 1
ATOM 2150 C C . ARG A 1 284 ? -9.879 59.982 -26.420 1.00 40.78 284 ARG A C 1
ATOM 2152 O O . ARG A 1 284 ? -9.200 59.304 -25.618 1.00 40.78 284 ARG A O 1
#

Sequence (284 aa):
MCLSVTDTPGPLLHRRNGLLATLVLVFLGTLLTSWLAPHRFWLGLAICGLSFGLTMLLVWGARAGSVGSATLLGMVLTLAHAPVGWRAIVFHSVLLALGGGWYLLLALLQGRVQPYRAAQQALGECLHAVADFLSIKASFYGAATDLDEAYRRLVAQQVVVNEKQEAVRDLIFRSRQIVSESTSAGRRLVLTFTETVDLYEHITAGYYDYAALRTAFGSTGVLADIQGVIGRLATDLDYLGSAILVNRAYGSPAPTACPSSRACKPASMPCLVPKPRRASGRWR

pLDDT: mean 81.35, std 18.13, range [29.72, 97.19]

Foldseek 3Di:
DLLVLLQDDDDPVLNLVLLVLLLVLLLVLLLVLLVCVVPVVVNVVSLVVLLVVLCCLCVVHPNRNSSSVSSNVSNVVCNVPRQPDDVRSNVVSVVSSVVSVVVSVVSVVVCVVCVCLSLLLLLLQLLLLLLVLLLLVLCLLPPPDDPVVSVVVNVVSVVVNVVSLVSSVCSCVVPCCLVPPPDPVSVVSVVSSVVSVVVSVVVVVDDDPSVVVCVVCVVVCVSVVSSVVSNVVSVLSNQVSVCSNVVHDPPDPRPDPPPPDDPDPPPDDDPPDPDDDDDDDDDD

Secondary structure (DSSP, 8-state):
-HHHHT---S-HHHHHHHHHHHHHHHHHHHHHHHHHTT-HHHHHHHHHHHHHHHHHGGGG-HHHHHHHHHHHHHHHHHHHTPPPSHHHHHHHHHHHHHHHHHHHHHHHHHHHH-TTHHHHHHHHHHHHHHHHHHHHHHHTT-TTS-HHHHHHHHHHHHHHHHHHHHHHHHHHHH-HHHHH---HHHHHHHHHHHHHHHHHHHHHH----HHHHHHHHTTTSHHHHHHHHHHHHHHHHHHHHHHHHTT--BTBPPS-----SSS---------------------

Radius of gyration: 28.09 Å; chains: 1; bounding box: 57×80×78 Å